Protein AF-A0AAP3F6V0-F1 (afdb_monomer_lite)

Sequence (245 aa):
MNKEHTQHIEWHDDNVIKQLISYAVGCMLGRYRLDKPGLHIAHPNPTDEEIAPYEYNGETWEIDDDGIMPLMPNDCGFSDNASARFADFIRVALGNEEHVENLNYVEKCLGKPLEQYFVKDFWKDHKKMYQNRPIYWLFSSKKGAFQVIAYMHRMNAYTAERVRSKYLLPYIEHLEAEIDKLDARRAELSTKETKQLQALQKQLDECREYHERLQVVAEQAISFDLDDGVVVNYAKFGDILQKIK

Foldseek 3Di:
DDDPPPPDDDDQLLVVLLVVLVVLLCCQLLQDPLVDDDGQQDAEDDDPVSQDWDAAPNDIDGHDPQQKEWLDAPLLPDCRHSLNSVLVSCCRNVHDPCSVVVLVSSCVSNVHHPSCCSQPPSVVVQCVVVVLQHQWWWQAFPVRLTIMTGGNNHDFLQSLVCCLPVPLVVSLVVLVVLLVVCVVPVVPDDPVSVVVNVVSVVSNVRSVVLNVLSVVLNVRSDGDDCVVGRVVSVVSSPPSTDDSD

Structure (mmCIF, N/CA/C/O backbone):
data_AF-A0AAP3F6V0-F1
#
_entry.id   AF-A0AAP3F6V0-F1
#
loop_
_atom_site.group_PDB
_atom_site.id
_atom_site.type_symbol
_atom_site.label_atom_id
_atom_site.label_alt_id
_atom_site.label_comp_id
_atom_site.label_asym_id
_atom_site.label_entity_id
_atom_site.label_seq_id
_atom_site.pdbx_PDB_ins_code
_atom_site.Cartn_x
_atom_site.Cartn_y
_atom_site.Cartn_z
_atom_site.occupancy
_atom_site.B_iso_or_equiv
_atom_site.auth_seq_id
_atom_site.auth_comp_id
_atom_site.auth_asym_id
_atom_site.auth_atom_id
_atom_site.pdbx_PDB_model_num
ATOM 1 N N . MET A 1 1 ? 5.528 51.550 -21.575 1.00 40.88 1 MET A N 1
ATOM 2 C CA . MET A 1 1 ? 6.099 50.868 -20.394 1.00 40.88 1 MET A CA 1
ATOM 3 C C . MET A 1 1 ? 5.952 49.373 -20.610 1.00 40.88 1 MET A C 1
ATOM 5 O O . MET A 1 1 ? 4.875 48.839 -20.378 1.00 40.88 1 MET A O 1
ATOM 9 N N . ASN A 1 2 ? 6.995 48.729 -21.137 1.00 41.69 2 ASN A N 1
ATOM 10 C CA . ASN A 1 2 ? 7.063 47.271 -21.211 1.00 41.69 2 ASN A CA 1
ATOM 11 C C . ASN A 1 2 ? 7.232 46.749 -19.785 1.00 41.69 2 ASN A C 1
ATOM 13 O O . ASN A 1 2 ? 8.214 47.083 -19.129 1.00 41.69 2 ASN A O 1
ATOM 17 N N . LYS A 1 3 ? 6.260 45.980 -19.289 1.00 48.34 3 LYS A N 1
ATOM 18 C CA . LYS A 1 3 ? 6.474 45.151 -18.104 1.00 48.34 3 LYS A CA 1
ATOM 19 C C . LYS A 1 3 ? 7.313 43.966 -18.564 1.00 48.34 3 LYS A C 1
ATOM 21 O O . LYS A 1 3 ? 6.806 43.104 -19.275 1.00 48.34 3 LYS A O 1
ATOM 26 N N . GLU A 1 4 ? 8.589 43.959 -18.207 1.00 52.22 4 GLU A N 1
ATOM 27 C CA . GLU A 1 4 ? 9.392 42.742 -18.243 1.00 52.22 4 GLU A CA 1
ATOM 28 C C . GLU A 1 4 ? 8.695 41.707 -17.350 1.00 52.22 4 GLU A C 1
ATOM 30 O O . GLU 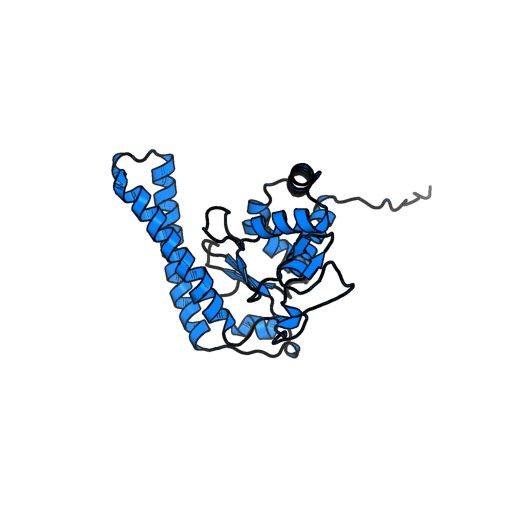A 1 4 ? 8.563 41.886 -16.140 1.00 52.22 4 GLU A O 1
ATOM 35 N N . HIS A 1 5 ? 8.151 40.657 -17.962 1.00 56.03 5 HIS A N 1
ATOM 36 C CA . HIS A 1 5 ? 7.712 39.471 -17.242 1.00 56.03 5 HIS A CA 1
ATOM 37 C C . HIS A 1 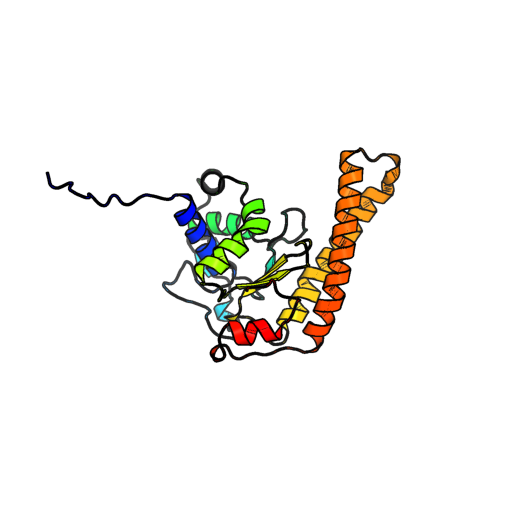5 ? 8.938 38.606 -16.987 1.00 56.03 5 HIS A C 1
ATOM 39 O O . HIS A 1 5 ? 9.247 37.695 -17.751 1.00 56.03 5 HIS A O 1
ATOM 45 N N . THR A 1 6 ? 9.653 38.913 -15.911 1.00 55.31 6 THR A N 1
ATOM 46 C CA . THR A 1 6 ? 10.652 38.013 -15.347 1.00 55.31 6 THR A CA 1
ATOM 47 C C . THR A 1 6 ? 9.910 36.761 -14.875 1.00 55.31 6 THR A C 1
ATOM 49 O O . THR A 1 6 ? 9.201 36.792 -13.869 1.00 55.31 6 THR A O 1
ATOM 52 N N . GLN A 1 7 ? 9.987 35.670 -15.642 1.00 61.38 7 GLN A N 1
ATOM 53 C CA . GLN A 1 7 ? 9.521 34.360 -15.189 1.00 61.38 7 GLN A CA 1
ATOM 54 C C . GLN A 1 7 ? 10.415 33.925 -14.026 1.00 61.38 7 GLN A C 1
ATOM 56 O O . GLN A 1 7 ? 11.528 33.446 -14.230 1.00 61.38 7 GLN A O 1
ATOM 61 N N . HIS A 1 8 ? 9.949 34.132 -12.799 1.00 68.25 8 HIS A N 1
ATOM 62 C CA . HIS A 1 8 ? 10.549 33.509 -11.629 1.00 68.25 8 HIS A CA 1
ATOM 63 C C . HIS A 1 8 ? 10.039 32.069 -11.539 1.00 68.25 8 HIS A C 1
ATOM 65 O O . HIS A 1 8 ? 8.838 31.828 -11.652 1.00 68.25 8 HIS A O 1
ATOM 71 N N . ILE A 1 9 ? 10.952 31.112 -11.358 1.00 78.25 9 ILE A N 1
ATOM 72 C CA . ILE A 1 9 ? 10.584 29.740 -11.002 1.00 78.25 9 ILE A CA 1
ATOM 73 C C . ILE A 1 9 ? 9.998 29.800 -9.591 1.00 78.25 9 ILE A C 1
ATOM 75 O O . ILE A 1 9 ? 10.707 30.136 -8.642 1.00 78.25 9 ILE A O 1
ATOM 79 N N . GLU A 1 10 ? 8.704 29.519 -9.463 1.00 80.62 10 GLU A N 1
ATOM 80 C CA . GLU A 1 10 ? 8.057 29.376 -8.163 1.00 80.62 10 GLU A CA 1
ATOM 81 C C . GLU A 1 10 ? 8.400 27.994 -7.602 1.00 80.62 10 GLU A C 1
ATOM 83 O O . GLU A 1 10 ? 8.090 26.957 -8.196 1.00 80.62 10 GLU A O 1
ATOM 88 N N . TRP A 1 11 ? 9.125 27.985 -6.486 1.00 82.31 11 TRP A N 1
ATOM 89 C CA . TRP A 1 11 ? 9.521 26.760 -5.812 1.00 82.31 11 TRP A CA 1
ATOM 90 C C . TRP A 1 11 ? 8.368 26.250 -4.948 1.00 82.31 11 TRP A C 1
ATOM 92 O O . TRP A 1 11 ? 7.892 26.950 -4.056 1.00 82.31 11 TRP A O 1
ATOM 102 N N . HIS A 1 12 ? 7.936 25.019 -5.209 1.00 89.75 12 HIS A N 1
ATOM 103 C CA . HIS A 1 12 ? 6.865 24.363 -4.468 1.00 89.75 12 HIS A CA 1
ATOM 104 C C . HIS A 1 12 ? 7.429 23.146 -3.736 1.00 89.75 12 HIS A C 1
ATOM 106 O O . HIS A 1 12 ? 7.527 22.061 -4.315 1.00 89.75 12 HIS A O 1
ATOM 112 N N . ASP A 1 13 ? 7.797 23.339 -2.467 1.00 90.81 13 ASP A N 1
ATOM 113 C CA . ASP A 1 13 ? 8.353 22.292 -1.598 1.00 90.81 13 ASP A CA 1
ATOM 114 C C . ASP A 1 13 ? 7.494 21.016 -1.605 1.00 90.81 13 ASP A C 1
ATOM 116 O O . ASP A 1 13 ? 8.003 19.900 -1.705 1.00 90.81 13 ASP A O 1
ATOM 120 N N . ASP A 1 14 ? 6.169 21.175 -1.554 1.00 92.25 14 ASP A N 1
ATOM 121 C CA . ASP A 1 14 ? 5.228 20.059 -1.515 1.00 92.25 14 ASP A CA 1
ATOM 122 C C . ASP A 1 14 ? 5.260 19.229 -2.806 1.00 92.25 14 ASP A C 1
ATOM 124 O O . ASP A 1 14 ? 5.218 18.001 -2.750 1.00 92.25 14 ASP A O 1
ATOM 128 N N . ASN A 1 15 ? 5.381 19.869 -3.972 1.00 93.19 15 ASN A N 1
ATOM 129 C CA . ASN A 1 15 ? 5.477 19.172 -5.253 1.00 93.19 15 ASN A CA 1
ATOM 130 C C . ASN A 1 15 ? 6.761 18.342 -5.343 1.00 93.19 15 ASN A C 1
ATOM 132 O O . ASN A 1 15 ? 6.713 17.204 -5.813 1.00 93.19 15 ASN A O 1
ATOM 136 N N . VAL A 1 16 ? 7.888 18.881 -4.870 1.00 94.56 16 VAL A N 1
ATOM 137 C CA . VAL A 1 16 ? 9.175 18.168 -4.859 1.00 94.56 16 VAL A CA 1
ATOM 138 C C . VAL A 1 16 ? 9.107 16.959 -3.926 1.00 94.56 16 VAL A C 1
ATOM 140 O O . VAL A 1 16 ? 9.466 15.852 -4.328 1.00 94.56 16 VAL A O 1
ATOM 143 N N . ILE A 1 17 ? 8.561 17.122 -2.717 1.00 96.94 17 ILE A N 1
ATOM 144 C CA . ILE A 1 17 ? 8.412 16.014 -1.764 1.00 96.94 17 ILE A CA 1
ATOM 145 C C . ILE A 1 17 ? 7.429 14.948 -2.263 1.00 96.94 17 ILE A C 1
ATOM 147 O O . ILE A 1 17 ? 7.703 13.756 -2.137 1.00 96.94 17 ILE A O 1
ATOM 151 N N . LYS A 1 18 ? 6.325 15.326 -2.915 1.00 97.50 18 LYS A N 1
ATOM 152 C CA . LYS A 1 18 ? 5.404 14.357 -3.539 1.00 97.50 18 LYS A CA 1
ATOM 153 C C . LYS A 1 18 ? 6.067 13.571 -4.672 1.00 97.50 18 LYS A C 1
ATOM 155 O O . LYS A 1 18 ? 5.801 12.378 -4.821 1.00 97.50 18 LYS A O 1
ATOM 160 N N . GLN A 1 19 ? 6.939 14.208 -5.456 1.00 96.88 19 GLN A N 1
ATOM 161 C CA . GLN A 1 19 ? 7.734 13.525 -6.481 1.00 96.88 19 GLN A CA 1
ATOM 162 C C . GLN A 1 19 ? 8.755 12.567 -5.858 1.00 96.88 19 GLN A C 1
ATOM 164 O O . GLN A 1 19 ? 8.850 11.428 -6.316 1.00 96.88 19 GLN A O 1
ATOM 169 N N . LEU A 1 20 ? 9.442 12.976 -4.784 1.00 98.06 20 LEU A N 1
ATOM 170 C CA . LEU A 1 20 ? 10.330 12.101 -4.012 1.00 98.06 20 LEU A CA 1
ATOM 171 C C . LEU A 1 20 ? 9.575 10.879 -3.478 1.00 98.06 20 LEU A C 1
ATOM 173 O O . LEU A 1 20 ? 10.035 9.759 -3.664 1.00 98.06 20 LEU A O 1
ATOM 177 N N . ILE A 1 21 ? 8.393 11.069 -2.884 1.00 98.56 21 ILE A N 1
ATOM 178 C CA . ILE A 1 21 ? 7.561 9.959 -2.399 1.00 98.56 21 ILE A CA 1
ATOM 179 C C . ILE A 1 21 ? 7.132 9.052 -3.554 1.00 98.56 21 ILE A C 1
ATOM 181 O O . ILE A 1 21 ? 7.220 7.833 -3.439 1.00 98.56 21 ILE A O 1
ATOM 185 N N . SER A 1 22 ? 6.718 9.608 -4.695 1.00 98.31 22 SER A N 1
ATOM 186 C CA . SER A 1 22 ? 6.372 8.795 -5.867 1.00 98.31 22 SER A CA 1
ATOM 187 C C . SER A 1 22 ? 7.561 7.988 -6.398 1.00 98.31 22 SER A C 1
ATOM 189 O O . SER A 1 22 ? 7.359 6.869 -6.875 1.00 98.31 22 SER A O 1
ATOM 191 N N . TYR A 1 23 ? 8.772 8.548 -6.356 1.00 98.38 23 TYR A N 1
ATOM 192 C CA . TYR A 1 23 ? 10.000 7.846 -6.722 1.00 98.38 23 TYR A CA 1
ATOM 193 C C . TYR A 1 23 ? 10.322 6.740 -5.714 1.00 98.38 23 TYR A C 1
ATOM 195 O O . TYR A 1 23 ? 10.525 5.599 -6.120 1.00 98.38 23 TYR A O 1
ATOM 203 N N . ALA A 1 24 ? 10.253 7.048 -4.418 1.00 98.56 24 ALA A N 1
ATOM 204 C CA . ALA A 1 24 ? 10.470 6.105 -3.328 1.00 98.56 24 ALA A CA 1
ATOM 205 C C . ALA A 1 24 ? 9.523 4.901 -3.426 1.00 98.56 24 ALA A C 1
ATOM 207 O O . ALA A 1 24 ? 9.982 3.765 -3.402 1.00 98.56 24 ALA A O 1
ATOM 208 N N . VAL A 1 25 ? 8.222 5.125 -3.652 1.00 98.75 25 VAL A N 1
ATOM 209 C CA . VAL A 1 25 ? 7.250 4.041 -3.894 1.00 98.75 25 VAL A CA 1
ATOM 210 C C . VAL A 1 25 ? 7.605 3.231 -5.145 1.00 98.75 25 VAL A C 1
ATOM 212 O O . VAL A 1 25 ? 7.411 2.019 -5.180 1.00 98.75 25 VAL A O 1
ATOM 215 N N . GLY A 1 26 ? 8.171 3.872 -6.170 1.00 98.50 26 GLY A N 1
ATOM 216 C CA . GLY A 1 26 ? 8.722 3.166 -7.325 1.00 98.50 26 GLY A CA 1
ATOM 217 C C . GLY A 1 26 ? 9.910 2.268 -6.978 1.00 98.50 26 GLY A C 1
ATOM 218 O O . GLY A 1 26 ? 9.966 1.156 -7.491 1.00 98.50 26 GLY A O 1
ATOM 219 N N . CYS A 1 27 ? 10.810 2.690 -6.089 1.00 98.56 27 CYS A N 1
ATOM 220 C CA . CYS A 1 27 ? 11.887 1.833 -5.582 1.00 98.56 27 CYS A CA 1
ATOM 221 C C . CYS A 1 27 ? 11.358 0.698 -4.692 1.00 98.56 27 CYS A C 1
ATOM 223 O O . CYS A 1 27 ? 11.827 -0.430 -4.807 1.00 98.56 27 CYS A O 1
ATOM 225 N N . MET A 1 28 ? 10.355 0.970 -3.848 1.00 98.19 28 MET A N 1
ATOM 226 C CA . MET A 1 28 ? 9.710 -0.038 -2.994 1.00 98.19 28 MET A CA 1
ATOM 227 C C . MET A 1 28 ? 9.093 -1.153 -3.836 1.00 98.19 28 MET A C 1
ATOM 229 O O . MET A 1 28 ? 9.344 -2.324 -3.587 1.00 98.19 28 MET A O 1
ATOM 233 N N . LEU A 1 29 ? 8.344 -0.796 -4.882 1.00 98.38 29 LEU A N 1
ATOM 234 C CA . LEU A 1 29 ? 7.643 -1.753 -5.745 1.00 98.38 29 LEU A CA 1
ATOM 235 C C . LEU A 1 29 ? 8.515 -2.307 -6.892 1.00 98.38 29 LEU A C 1
ATOM 237 O O . LEU A 1 29 ? 8.026 -3.099 -7.704 1.00 98.38 29 LEU A O 1
ATOM 241 N N . GLY A 1 30 ? 9.793 -1.911 -6.966 1.00 97.94 30 GLY A N 1
ATOM 242 C CA . GLY A 1 30 ? 10.786 -2.423 -7.922 1.00 97.94 30 GLY A CA 1
ATOM 243 C C . GLY A 1 30 ? 10.766 -1.774 -9.309 1.00 97.94 30 GLY A C 1
ATOM 244 O O . GLY A 1 30 ? 11.496 -2.188 -10.208 1.00 97.94 30 GLY A O 1
ATOM 245 N N . ARG A 1 31 ? 9.957 -0.732 -9.510 1.00 98.06 31 ARG A N 1
ATOM 246 C CA . ARG A 1 31 ? 9.928 0.041 -10.758 1.00 98.06 31 ARG A CA 1
ATOM 247 C C . ARG A 1 31 ? 11.242 0.771 -11.032 1.00 98.06 31 ARG A C 1
ATOM 249 O O . ARG A 1 31 ? 11.619 0.941 -12.190 1.00 98.06 31 ARG A O 1
ATOM 256 N N . TYR A 1 32 ? 11.900 1.228 -9.978 1.00 98.38 32 TYR A N 1
ATOM 257 C CA . TYR A 1 32 ? 13.211 1.866 -10.023 1.00 98.38 32 TYR A CA 1
ATOM 258 C C . TYR A 1 32 ? 14.163 1.127 -9.091 1.00 98.38 32 TYR A C 1
ATOM 260 O O . TYR A 1 32 ? 13.725 0.394 -8.204 1.00 98.38 32 TYR A O 1
ATOM 268 N N . ARG A 1 33 ? 15.462 1.355 -9.273 1.00 97.94 33 ARG A N 1
ATOM 269 C CA . ARG A 1 33 ? 16.482 0.972 -8.302 1.00 97.94 33 ARG A CA 1
ATOM 270 C C . ARG A 1 33 ? 17.339 2.178 -7.962 1.00 97.94 33 ARG A C 1
ATOM 272 O O . ARG A 1 33 ? 17.543 3.052 -8.796 1.00 97.94 33 ARG A O 1
ATOM 279 N N . LEU A 1 34 ? 17.855 2.205 -6.739 1.00 97.62 34 LEU A N 1
ATOM 280 C CA . LEU A 1 34 ? 18.760 3.262 -6.284 1.00 97.62 34 LEU A CA 1
ATOM 281 C C . LEU A 1 34 ? 20.142 3.168 -6.957 1.00 97.62 34 LEU A C 1
ATOM 283 O O . LEU A 1 34 ? 20.783 4.188 -7.182 1.00 97.62 34 LEU A O 1
ATOM 287 N N . ASP A 1 35 ? 20.581 1.958 -7.316 1.00 97.25 35 ASP A N 1
ATOM 288 C CA . ASP A 1 35 ? 21.909 1.668 -7.875 1.00 97.25 35 ASP A CA 1
ATOM 289 C C . ASP A 1 35 ? 21.976 1.722 -9.415 1.00 97.25 35 ASP A C 1
ATOM 291 O O . ASP A 1 35 ? 23.047 1.519 -9.991 1.00 97.25 35 ASP A O 1
ATOM 295 N N . LYS A 1 36 ? 20.854 1.977 -10.107 1.00 95.62 36 LYS A N 1
ATOM 296 C CA . LYS A 1 36 ? 20.780 1.971 -11.578 1.00 95.62 36 LYS A CA 1
ATOM 297 C C . LYS A 1 36 ? 19.891 3.102 -12.110 1.00 95.62 36 LYS A C 1
ATOM 299 O O . LYS A 1 36 ? 18.827 3.355 -11.553 1.00 95.62 36 LYS A O 1
ATOM 304 N N . PRO A 1 37 ? 20.273 3.768 -13.215 1.00 95.81 37 PRO A N 1
ATOM 305 C CA . PRO A 1 37 ? 19.423 4.774 -13.840 1.00 95.81 37 PRO A CA 1
ATOM 306 C C . PRO A 1 37 ? 18.256 4.133 -14.608 1.00 95.81 37 PRO A C 1
ATOM 308 O O . PRO A 1 37 ? 18.401 3.073 -15.211 1.00 95.81 37 PRO A O 1
ATOM 311 N N . GLY A 1 38 ? 17.132 4.848 -14.688 1.00 95.88 38 GLY A N 1
ATOM 312 C CA . GLY A 1 38 ? 15.992 4.465 -15.528 1.00 95.88 38 GLY A CA 1
ATOM 313 C C . GLY A 1 38 ? 15.042 3.455 -14.882 1.00 95.88 38 GLY A C 1
ATOM 314 O O . GLY A 1 38 ? 15.053 3.253 -13.671 1.00 95.88 38 GLY A O 1
ATOM 315 N N . LEU A 1 39 ? 14.153 2.880 -15.699 1.00 97.06 39 LEU A N 1
ATOM 316 C CA . LEU A 1 39 ? 13.199 1.860 -15.257 1.00 97.06 39 LEU A CA 1
ATOM 317 C C . LEU A 1 39 ? 13.917 0.527 -15.027 1.00 97.06 39 LEU A C 1
ATOM 319 O O . LEU A 1 39 ? 14.747 0.130 -15.841 1.00 97.06 39 LEU A O 1
ATOM 323 N N . HIS A 1 40 ? 13.544 -0.152 -13.946 1.00 97.75 40 HIS A N 1
ATOM 324 C CA . HIS A 1 40 ? 13.969 -1.510 -13.627 1.00 97.75 40 HIS A CA 1
ATOM 325 C C . HIS A 1 40 ? 12.863 -2.500 -14.009 1.00 97.75 40 HIS A C 1
ATOM 327 O O . HIS A 1 40 ? 12.837 -2.953 -15.149 1.00 97.75 40 HIS A O 1
ATOM 333 N N . ILE A 1 41 ? 11.873 -2.746 -13.143 1.00 97.69 41 ILE A N 1
ATOM 334 C CA . ILE A 1 41 ? 10.723 -3.591 -13.496 1.00 97.69 41 ILE A CA 1
ATOM 335 C C . ILE A 1 41 ? 9.640 -2.734 -14.151 1.00 97.69 41 ILE A C 1
ATOM 337 O O . ILE A 1 41 ? 9.032 -1.881 -13.510 1.00 97.69 41 ILE A O 1
ATOM 341 N N . ALA A 1 42 ? 9.372 -2.985 -15.431 1.00 96.06 42 ALA A N 1
ATOM 342 C CA . ALA A 1 42 ? 8.280 -2.364 -16.187 1.00 96.06 42 ALA A CA 1
ATOM 343 C C . ALA A 1 42 ? 7.624 -3.353 -17.171 1.00 96.06 42 ALA A C 1
ATOM 345 O O . ALA A 1 42 ? 7.155 -2.964 -18.237 1.00 96.06 42 ALA A O 1
ATOM 346 N N . HIS A 1 43 ? 7.601 -4.637 -16.816 1.00 94.88 43 HIS A N 1
ATOM 347 C CA . HIS A 1 43 ? 7.041 -5.732 -17.609 1.00 94.88 43 HIS A CA 1
ATOM 348 C C . HIS A 1 43 ? 6.447 -6.802 -16.675 1.00 94.88 43 HIS A C 1
ATOM 350 O O . HIS A 1 43 ? 6.826 -6.841 -15.500 1.00 94.88 43 HIS A O 1
ATOM 356 N N . PRO A 1 44 ? 5.536 -7.665 -17.171 1.00 93.31 44 PRO A N 1
ATOM 357 C CA . PRO A 1 44 ? 4.940 -8.722 -16.366 1.00 93.31 44 PRO A CA 1
ATOM 358 C C . PRO A 1 44 ? 5.967 -9.793 -16.016 1.00 93.31 44 PRO A C 1
ATOM 360 O O . PRO A 1 44 ? 6.946 -9.988 -16.737 1.00 93.31 44 PRO A O 1
ATOM 363 N N . ASN A 1 45 ? 5.685 -10.515 -14.930 1.00 92.25 45 ASN A N 1
ATOM 364 C CA . ASN A 1 45 ? 6.465 -11.661 -14.457 1.00 92.25 45 ASN A CA 1
ATOM 365 C C . ASN A 1 45 ? 7.970 -11.345 -14.317 1.00 92.25 45 ASN A C 1
ATOM 367 O O . ASN A 1 45 ? 8.776 -11.967 -15.014 1.00 92.25 45 ASN A O 1
ATOM 371 N N . PRO A 1 46 ? 8.353 -10.375 -13.459 1.00 95.50 46 PRO A N 1
ATOM 372 C CA . PRO A 1 46 ? 9.764 -10.142 -13.169 1.00 95.50 46 PRO A CA 1
ATOM 373 C C . PRO A 1 46 ? 10.415 -11.419 -12.634 1.00 95.50 46 PRO A C 1
ATOM 375 O O . PRO A 1 46 ? 9.768 -12.230 -11.968 1.00 95.50 46 PRO A O 1
ATOM 378 N N . THR A 1 47 ? 11.692 -11.589 -12.942 1.00 95.88 47 THR A N 1
ATOM 379 C CA . THR A 1 47 ? 12.498 -12.711 -12.457 1.00 95.88 47 THR A CA 1
ATOM 380 C C . THR A 1 47 ? 12.849 -12.546 -10.978 1.00 95.88 47 THR A C 1
ATOM 382 O O . THR A 1 47 ? 12.873 -11.429 -10.459 1.00 95.88 47 THR A O 1
ATOM 385 N N . ASP A 1 48 ? 13.188 -13.651 -10.306 1.00 94.94 48 ASP A N 1
ATOM 386 C CA . ASP A 1 48 ? 13.643 -13.629 -8.907 1.00 94.94 48 ASP A CA 1
ATOM 387 C C . ASP A 1 48 ? 14.876 -12.725 -8.716 1.00 94.94 48 ASP A C 1
ATOM 389 O O . ASP A 1 48 ? 15.022 -12.072 -7.688 1.00 94.94 48 ASP A O 1
ATOM 393 N N . GLU A 1 49 ? 15.744 -12.631 -9.729 1.00 95.75 49 GLU A N 1
ATOM 394 C CA . GLU A 1 49 ? 16.910 -11.740 -9.723 1.00 95.75 49 GLU A CA 1
ATOM 395 C C . GLU A 1 49 ? 16.510 -10.257 -9.794 1.00 95.75 49 GLU A C 1
ATOM 397 O O . GLU A 1 49 ? 17.131 -9.406 -9.156 1.00 95.75 49 GLU A O 1
ATOM 402 N N . GLU A 1 50 ? 15.453 -9.922 -10.536 1.00 96.44 50 GLU A N 1
ATOM 403 C CA . GLU A 1 50 ? 14.979 -8.541 -10.645 1.00 96.44 50 GLU A CA 1
ATOM 404 C C . GLU A 1 50 ? 14.322 -8.041 -9.358 1.00 96.44 50 GLU A C 1
ATOM 406 O O . GLU A 1 50 ? 14.399 -6.845 -9.075 1.00 96.44 50 GLU A O 1
ATOM 411 N N . ILE A 1 51 ? 13.710 -8.930 -8.576 1.00 96.25 51 ILE A N 1
ATOM 412 C CA . ILE A 1 51 ? 13.119 -8.599 -7.270 1.00 96.25 51 ILE A CA 1
ATOM 413 C C . ILE A 1 51 ? 14.088 -8.824 -6.103 1.00 96.25 51 ILE A C 1
ATOM 415 O O . ILE A 1 51 ? 13.742 -8.523 -4.963 1.00 96.25 51 ILE A O 1
ATOM 419 N N . ALA A 1 52 ? 15.293 -9.337 -6.367 1.00 96.69 52 ALA A N 1
ATOM 420 C CA . ALA A 1 52 ? 16.267 -9.621 -5.326 1.00 96.69 52 ALA A CA 1
ATOM 421 C C . ALA A 1 52 ? 16.715 -8.337 -4.599 1.00 96.69 52 ALA A C 1
ATOM 423 O O . ALA A 1 52 ? 16.897 -7.289 -5.242 1.00 96.69 52 ALA A O 1
ATOM 424 N N . PRO A 1 53 ? 16.963 -8.421 -3.277 1.00 97.38 53 PRO A N 1
ATOM 425 C CA . PRO A 1 53 ? 17.596 -7.344 -2.532 1.00 97.38 53 PRO A CA 1
ATOM 426 C C . PRO A 1 53 ? 18.939 -6.938 -3.142 1.00 97.38 53 PRO A C 1
ATOM 428 O O . PRO A 1 53 ? 19.639 -7.748 -3.757 1.00 97.38 53 PRO A O 1
ATOM 431 N N . TYR A 1 54 ? 19.314 -5.675 -2.965 1.00 97.50 54 TYR A N 1
ATOM 432 C CA . TYR A 1 54 ? 20.581 -5.152 -3.466 1.00 97.50 54 TYR A CA 1
ATOM 433 C C . TYR A 1 54 ? 21.199 -4.136 -2.512 1.00 97.50 54 TYR A C 1
ATOM 435 O O . TYR A 1 54 ? 20.505 -3.506 -1.722 1.00 97.50 54 TYR A O 1
ATOM 443 N N . GLU A 1 55 ? 22.511 -3.954 -2.612 1.00 97.00 55 GLU A N 1
ATOM 444 C CA . GLU A 1 55 ? 23.254 -3.009 -1.779 1.00 97.00 55 GLU A CA 1
ATOM 445 C C . GLU A 1 55 ? 23.213 -1.593 -2.359 1.00 97.00 55 GLU A C 1
ATOM 447 O O . GLU A 1 55 ? 23.439 -1.384 -3.555 1.00 97.00 55 GLU A O 1
ATOM 452 N N . TYR A 1 56 ? 22.989 -0.603 -1.500 1.00 96.56 56 TYR A N 1
ATOM 453 C CA . TYR A 1 56 ? 23.117 0.813 -1.821 1.00 96.56 56 TYR A CA 1
ATOM 454 C C . TYR A 1 56 ? 23.625 1.574 -0.595 1.00 96.56 56 TYR A C 1
ATOM 456 O O . TYR A 1 56 ? 23.102 1.412 0.499 1.00 96.56 56 TYR A O 1
ATOM 464 N N . ASN A 1 57 ? 24.666 2.397 -0.760 1.00 93.00 57 ASN A N 1
ATOM 465 C CA . ASN A 1 57 ? 25.306 3.127 0.345 1.00 93.00 57 ASN A CA 1
ATOM 466 C C . ASN A 1 57 ? 25.735 2.251 1.547 1.00 93.00 57 ASN A C 1
ATOM 468 O O . ASN A 1 57 ? 25.813 2.737 2.671 1.00 93.00 57 ASN A O 1
ATOM 472 N N . GLY A 1 58 ? 26.060 0.973 1.310 1.00 92.06 58 GLY A N 1
ATOM 473 C CA . GLY A 1 58 ? 26.448 0.027 2.366 1.00 92.06 58 GLY A CA 1
ATOM 474 C C . GLY A 1 58 ? 25.276 -0.517 3.190 1.00 92.06 58 GLY A C 1
ATOM 475 O O . GLY A 1 58 ? 25.507 -1.089 4.251 1.00 92.06 58 GLY A O 1
ATOM 476 N N . GLU A 1 59 ? 24.049 -0.314 2.715 1.00 93.75 59 GLU A N 1
ATOM 477 C CA . GLU A 1 59 ? 22.811 -0.821 3.293 1.00 93.75 59 GLU A CA 1
ATOM 478 C C . GLU A 1 59 ? 22.090 -1.705 2.264 1.00 93.75 59 GLU A C 1
ATOM 480 O O . GLU A 1 59 ? 22.033 -1.382 1.072 1.00 93.75 59 GLU A O 1
ATOM 485 N N . THR A 1 60 ? 21.475 -2.793 2.724 1.00 95.69 60 THR A N 1
ATOM 486 C CA . THR A 1 60 ? 20.632 -3.640 1.875 1.00 95.69 60 THR A CA 1
ATOM 487 C C . THR A 1 60 ? 19.262 -2.983 1.671 1.00 95.69 60 THR A C 1
ATOM 489 O O . THR A 1 60 ? 18.576 -2.644 2.634 1.00 95.69 60 THR A O 1
ATOM 492 N N . TRP A 1 61 ? 18.839 -2.826 0.415 1.00 97.06 61 TRP A N 1
ATOM 493 C CA . TRP A 1 61 ? 17.487 -2.415 0.032 1.00 97.06 61 TRP A CA 1
ATOM 494 C C . TRP A 1 61 ? 16.669 -3.615 -0.442 1.00 97.06 61 TRP A C 1
ATOM 496 O O . TRP A 1 61 ? 17.066 -4.316 -1.377 1.00 97.06 61 TRP A O 1
ATOM 506 N N . GLU A 1 62 ? 15.496 -3.806 0.158 1.00 96.38 62 GLU A N 1
ATOM 507 C CA . GLU A 1 62 ? 14.560 -4.871 -0.199 1.00 96.38 62 GLU A CA 1
ATOM 508 C C . GLU A 1 62 ? 13.423 -4.333 -1.082 1.00 96.38 62 GLU A C 1
ATOM 510 O O . GLU A 1 62 ? 12.635 -3.460 -0.691 1.00 96.38 62 GLU A O 1
ATOM 515 N N . ILE A 1 63 ? 13.331 -4.872 -2.302 1.00 97.31 63 ILE A N 1
ATOM 516 C CA . ILE A 1 63 ? 12.179 -4.669 -3.183 1.00 97.31 63 ILE A CA 1
ATOM 517 C C . ILE A 1 63 ? 11.016 -5.505 -2.644 1.00 97.31 63 ILE A C 1
ATOM 519 O O . ILE A 1 63 ? 11.207 -6.604 -2.137 1.00 97.31 63 ILE A O 1
ATOM 523 N N . ASP A 1 64 ? 9.802 -4.976 -2.776 1.00 96.88 64 ASP A N 1
ATOM 524 C CA . ASP A 1 64 ? 8.578 -5.700 -2.449 1.00 96.88 64 ASP A CA 1
ATOM 525 C C . ASP A 1 64 ? 8.512 -7.041 -3.181 1.00 96.88 64 ASP A C 1
ATOM 527 O O . ASP A 1 64 ? 8.725 -7.078 -4.396 1.00 96.88 64 ASP A O 1
ATOM 531 N N . ASP A 1 65 ? 8.195 -8.133 -2.501 1.00 93.25 65 ASP A N 1
ATOM 532 C CA . ASP A 1 65 ? 8.243 -9.466 -3.101 1.00 93.25 65 ASP A CA 1
ATOM 533 C C . ASP A 1 65 ? 7.060 -9.729 -4.046 1.00 93.25 65 ASP A C 1
ATOM 535 O O . ASP A 1 65 ? 7.224 -10.376 -5.086 1.00 93.25 65 ASP A O 1
ATOM 539 N N . ASP A 1 66 ? 5.891 -9.148 -3.775 1.00 95.38 66 ASP A N 1
ATOM 540 C CA . ASP A 1 66 ? 4.663 -9.443 -4.509 1.00 95.38 66 ASP A CA 1
ATOM 541 C C . ASP A 1 66 ? 4.077 -8.277 -5.329 1.00 95.38 66 ASP A C 1
ATOM 543 O O . ASP A 1 66 ? 3.176 -8.485 -6.155 1.00 95.38 66 ASP A O 1
ATOM 547 N N . GLY A 1 67 ? 4.660 -7.088 -5.185 1.00 97.31 67 GLY A N 1
ATOM 548 C CA . GLY A 1 67 ? 4.272 -5.856 -5.854 1.00 97.31 67 GLY A CA 1
ATOM 549 C C . GLY A 1 67 ? 3.045 -5.178 -5.241 1.00 97.31 67 GLY A C 1
ATOM 550 O O . GLY A 1 67 ? 2.410 -4.388 -5.952 1.00 97.31 67 GLY A O 1
ATOM 551 N N . ILE A 1 68 ? 2.689 -5.480 -3.991 1.00 98.50 68 ILE A N 1
ATOM 552 C CA . ILE A 1 68 ? 1.529 -4.966 -3.264 1.00 98.50 68 ILE A CA 1
ATOM 553 C C . ILE A 1 68 ? 2.002 -4.266 -1.987 1.00 98.50 68 ILE A C 1
ATOM 555 O O . ILE A 1 68 ? 2.759 -4.800 -1.199 1.00 98.50 68 ILE A O 1
ATOM 559 N N . MET A 1 69 ? 1.516 -3.048 -1.749 1.00 98.38 69 MET A N 1
ATOM 560 C CA . MET A 1 69 ? 1.888 -2.277 -0.562 1.00 98.38 69 MET A CA 1
ATOM 561 C C . MET A 1 69 ? 0.651 -1.698 0.135 1.00 98.38 69 MET A C 1
ATOM 563 O O . MET A 1 69 ? -0.155 -1.020 -0.521 1.00 98.38 69 MET A O 1
ATOM 567 N N . PRO A 1 70 ? 0.487 -1.901 1.455 1.00 98.56 70 PRO A N 1
ATOM 568 C CA . PRO A 1 70 ? -0.584 -1.277 2.222 1.00 98.56 70 PRO A CA 1
ATOM 569 C C . PRO A 1 70 ? -0.471 0.249 2.285 1.00 98.56 70 PRO A C 1
ATOM 571 O O . PRO A 1 70 ? 0.618 0.810 2.401 1.00 98.56 70 PRO A O 1
ATOM 574 N N . LEU A 1 71 ? -1.625 0.920 2.214 1.00 98.38 71 LEU A N 1
ATOM 575 C CA . LEU A 1 71 ? -1.792 2.357 2.459 1.00 98.38 71 LEU A CA 1
ATOM 576 C C . LEU A 1 71 ? -2.694 2.559 3.681 1.00 98.38 71 LEU A C 1
ATOM 578 O O . LEU A 1 71 ? -3.756 3.179 3.598 1.00 98.38 71 LEU A O 1
ATOM 582 N N . MET A 1 72 ? -2.287 1.970 4.799 1.00 97.44 72 MET A N 1
ATOM 583 C CA . MET A 1 72 ? -3.099 1.8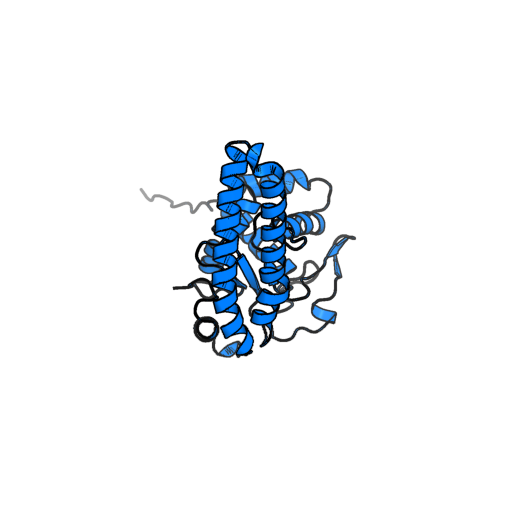24 6.003 1.00 97.44 72 MET A CA 1
ATOM 584 C C . MET A 1 72 ? -2.543 2.678 7.150 1.00 97.44 72 MET A C 1
ATOM 586 O O . MET A 1 72 ? -1.386 3.103 7.091 1.00 97.44 72 MET A O 1
ATOM 590 N N . PRO A 1 73 ? -3.331 2.947 8.204 1.00 96.12 73 PRO A N 1
ATOM 591 C CA . PRO A 1 73 ? -2.794 3.496 9.445 1.00 96.12 73 PRO A CA 1
ATOM 592 C C . PRO A 1 73 ? -1.658 2.634 10.018 1.00 96.12 73 PRO A C 1
ATOM 594 O O . PRO A 1 73 ? -1.629 1.424 9.808 1.00 96.12 73 PRO A O 1
ATOM 597 N N . ASN A 1 74 ? -0.718 3.232 10.745 1.00 95.00 74 ASN A N 1
ATOM 598 C CA . ASN A 1 74 ? 0.493 2.551 11.224 1.00 95.00 74 ASN A CA 1
ATOM 599 C C . ASN A 1 74 ? 0.206 1.402 12.201 1.00 95.00 74 ASN A C 1
ATOM 601 O O . ASN A 1 74 ? 1.019 0.492 12.333 1.00 95.00 74 ASN A O 1
ATOM 605 N N . ASP A 1 75 ? -0.938 1.433 12.881 1.00 91.69 75 ASP A N 1
ATOM 606 C CA . ASP A 1 75 ? -1.371 0.400 13.820 1.00 91.69 75 ASP A CA 1
ATOM 607 C C . ASP A 1 75 ? -2.021 -0.821 13.143 1.00 91.69 75 ASP A C 1
ATOM 609 O O . ASP A 1 75 ? -2.385 -1.761 13.838 1.00 91.69 75 ASP A O 1
ATOM 613 N N . CYS A 1 76 ? -2.096 -0.866 11.806 1.00 91.94 76 CYS A N 1
ATOM 614 C CA . CYS A 1 76 ? -2.733 -1.948 11.043 1.00 91.94 76 CYS A CA 1
ATOM 615 C C . CYS A 1 76 ? -2.058 -3.330 11.127 1.00 91.94 76 CYS A C 1
ATOM 617 O O . CYS A 1 76 ? -2.598 -4.297 10.593 1.00 91.94 76 CYS A O 1
ATOM 619 N N . GLY A 1 77 ? -0.876 -3.426 11.741 1.00 90.94 77 GLY A N 1
ATOM 620 C CA . GLY A 1 77 ? -0.136 -4.680 11.906 1.00 90.94 77 GLY A CA 1
ATOM 621 C C . GLY A 1 77 ? 0.734 -5.104 10.715 1.00 90.94 77 GLY A C 1
ATOM 622 O O . GLY A 1 77 ? 1.431 -6.109 10.824 1.00 90.94 77 GLY A O 1
ATOM 623 N N . PHE A 1 78 ? 0.749 -4.348 9.612 1.00 95.06 78 PHE A N 1
ATOM 624 C CA . PHE A 1 78 ? 1.613 -4.613 8.456 1.00 95.06 78 PHE A CA 1
ATOM 625 C C . PHE A 1 78 ? 2.994 -3.970 8.616 1.00 95.06 78 PHE A C 1
ATOM 627 O O . PHE A 1 78 ? 3.109 -2.748 8.728 1.00 95.06 78 PHE A O 1
ATOM 634 N N . SER A 1 79 ? 4.055 -4.779 8.581 1.00 92.44 79 SER A N 1
ATOM 635 C CA . SER A 1 79 ? 5.442 -4.290 8.613 1.00 92.44 79 SER A CA 1
ATOM 636 C C . SER A 1 79 ? 5.878 -3.629 7.302 1.00 92.44 79 SER A C 1
ATOM 638 O O . SER A 1 79 ? 6.761 -2.778 7.307 1.00 92.44 79 SER A O 1
ATOM 640 N N . ASP A 1 80 ? 5.248 -3.999 6.189 1.00 93.31 80 ASP A N 1
ATOM 641 C CA . ASP A 1 80 ? 5.487 -3.496 4.834 1.00 93.31 80 ASP A CA 1
ATOM 642 C C . ASP A 1 80 ? 4.589 -2.295 4.464 1.00 93.31 80 ASP A C 1
ATOM 644 O O . ASP A 1 80 ? 4.557 -1.866 3.310 1.00 93.31 80 ASP A O 1
ATOM 648 N N . ASN A 1 81 ? 3.879 -1.707 5.435 1.00 97.44 81 ASN A N 1
ATOM 649 C CA . ASN A 1 81 ? 3.042 -0.527 5.215 1.00 97.44 81 ASN A CA 1
ATOM 650 C C . ASN A 1 81 ? 3.859 0.667 4.678 1.00 97.44 81 ASN A C 1
ATOM 652 O O . ASN A 1 81 ? 5.012 0.889 5.061 1.00 97.44 81 ASN A O 1
ATOM 656 N N . ALA A 1 82 ? 3.247 1.484 3.817 1.00 98.12 82 ALA A N 1
ATOM 657 C CA . ALA A 1 82 ? 3.962 2.500 3.038 1.00 98.12 82 ALA A CA 1
ATOM 658 C C . ALA A 1 82 ? 4.755 3.525 3.863 1.00 98.12 82 ALA A C 1
ATOM 660 O O . ALA A 1 82 ? 5.830 3.956 3.448 1.00 98.12 82 ALA A O 1
ATOM 661 N N . SER A 1 83 ? 4.253 3.917 5.034 1.00 97.19 83 SER A N 1
ATOM 662 C CA . SER A 1 83 ? 4.941 4.836 5.949 1.00 97.19 83 SER A CA 1
ATOM 663 C C . SER A 1 83 ? 6.253 4.252 6.484 1.00 97.19 83 SER A C 1
ATOM 665 O O . SER A 1 83 ? 7.274 4.938 6.462 1.00 97.19 83 SER A O 1
ATOM 667 N N . ALA A 1 84 ? 6.239 2.987 6.914 1.00 96.94 84 ALA A N 1
ATOM 668 C CA . ALA A 1 84 ? 7.415 2.278 7.409 1.00 96.94 84 ALA A CA 1
ATOM 669 C C . ALA A 1 84 ? 8.441 2.084 6.288 1.00 96.94 84 ALA A C 1
ATOM 671 O O . ALA A 1 84 ? 9.615 2.412 6.458 1.00 96.94 84 ALA A O 1
ATOM 672 N N . ARG A 1 85 ? 7.985 1.664 5.102 1.00 97.94 85 ARG A N 1
ATOM 673 C CA . ARG A 1 85 ? 8.862 1.513 3.933 1.00 97.94 85 ARG A CA 1
ATOM 674 C C . ARG A 1 85 ? 9.447 2.831 3.451 1.00 97.94 85 ARG A C 1
ATOM 676 O O . ARG A 1 85 ? 10.591 2.861 3.013 1.00 97.94 85 ARG A O 1
ATOM 683 N N . PHE A 1 86 ? 8.705 3.933 3.541 1.00 98.44 86 PHE A N 1
ATOM 684 C CA . PHE A 1 86 ? 9.244 5.254 3.225 1.00 98.44 86 PHE A CA 1
ATOM 685 C C . PHE A 1 86 ? 10.277 5.718 4.248 1.00 98.44 86 PHE A C 1
ATOM 687 O O . PHE A 1 86 ? 11.301 6.276 3.859 1.00 98.44 86 PHE A O 1
ATOM 694 N N . ALA A 1 87 ? 10.048 5.464 5.537 1.00 97.50 87 ALA A N 1
ATOM 695 C CA . ALA A 1 87 ? 11.054 5.737 6.554 1.00 97.50 87 ALA A CA 1
ATOM 696 C C . ALA A 1 87 ? 12.349 4.964 6.270 1.00 97.50 87 ALA A C 1
ATOM 698 O O . ALA A 1 87 ? 13.423 5.564 6.266 1.00 97.50 87 ALA A O 1
ATOM 699 N N . ASP A 1 88 ? 12.253 3.675 5.944 1.00 97.00 88 ASP A N 1
ATOM 700 C CA . ASP A 1 88 ? 13.417 2.868 5.578 1.00 97.00 88 ASP A CA 1
ATOM 701 C C . ASP A 1 88 ? 14.072 3.333 4.264 1.00 97.00 88 ASP A C 1
ATOM 703 O O . ASP A 1 88 ? 15.292 3.430 4.171 1.00 97.00 88 ASP A O 1
ATOM 707 N N . PHE A 1 89 ? 13.279 3.753 3.274 1.00 98.19 89 PHE A N 1
ATOM 708 C CA . PHE A 1 89 ? 13.802 4.348 2.041 1.00 98.19 89 PHE A CA 1
ATOM 709 C C . PHE A 1 89 ? 14.670 5.574 2.319 1.00 98.19 89 PHE A C 1
ATOM 711 O O . PHE A 1 89 ? 15.760 5.690 1.768 1.00 98.19 89 PHE A O 1
ATOM 718 N N . ILE A 1 90 ? 14.206 6.496 3.167 1.00 97.81 90 ILE A N 1
ATOM 719 C CA . ILE A 1 90 ? 14.973 7.696 3.522 1.00 97.81 90 ILE A CA 1
ATOM 720 C C . ILE A 1 90 ? 16.278 7.310 4.221 1.00 97.81 90 ILE A C 1
ATOM 722 O O . ILE A 1 90 ? 17.320 7.884 3.911 1.00 97.81 90 ILE A O 1
ATOM 726 N N . ARG A 1 91 ? 16.232 6.301 5.096 1.00 96.25 91 ARG A N 1
ATOM 727 C CA . ARG A 1 91 ? 17.405 5.753 5.783 1.00 96.25 91 ARG A CA 1
ATOM 728 C C . ARG A 1 91 ? 18.454 5.233 4.798 1.00 96.25 91 ARG A C 1
ATOM 730 O O . ARG A 1 91 ? 19.614 5.619 4.881 1.00 96.25 91 ARG A O 1
ATOM 737 N N . VAL A 1 92 ? 18.045 4.398 3.845 1.00 96.75 92 VAL A N 1
ATOM 738 C CA . VAL A 1 92 ? 18.950 3.788 2.857 1.00 96.75 92 VAL A CA 1
ATOM 739 C C . VAL A 1 92 ? 19.432 4.808 1.822 1.00 96.75 92 VAL A C 1
ATOM 741 O O . VAL A 1 92 ? 20.610 4.841 1.463 1.00 96.75 92 VAL A O 1
ATOM 744 N N . ALA A 1 93 ? 18.542 5.676 1.341 1.00 96.25 93 ALA A N 1
ATOM 745 C CA . ALA A 1 93 ? 18.859 6.623 0.278 1.00 96.25 93 ALA A CA 1
ATOM 746 C C . ALA A 1 93 ? 19.715 7.805 0.758 1.00 96.25 93 ALA A C 1
ATOM 748 O O . ALA A 1 93 ? 20.598 8.245 0.019 1.00 96.25 93 ALA A O 1
ATOM 749 N N . LEU A 1 94 ? 19.448 8.326 1.964 1.00 95.00 94 LEU A N 1
ATOM 750 C CA . LEU A 1 94 ? 20.062 9.553 2.494 1.00 95.00 94 LEU A CA 1
ATOM 751 C C . LEU A 1 94 ? 20.966 9.320 3.715 1.00 95.00 94 LEU A C 1
ATOM 753 O O . LEU A 1 94 ? 21.648 10.250 4.140 1.00 95.00 94 LEU A O 1
ATOM 757 N N . GLY A 1 95 ? 21.008 8.101 4.254 1.00 93.69 95 GLY A N 1
ATOM 758 C CA . GLY A 1 95 ? 21.794 7.750 5.434 1.00 93.69 95 GLY A CA 1
ATOM 759 C C . GLY A 1 95 ? 21.044 7.941 6.757 1.00 93.69 95 GLY A C 1
ATOM 760 O O . GLY A 1 95 ? 19.943 8.490 6.824 1.00 93.69 95 GLY A O 1
ATOM 761 N N . ASN A 1 96 ? 21.672 7.466 7.837 1.00 92.62 96 ASN A N 1
ATOM 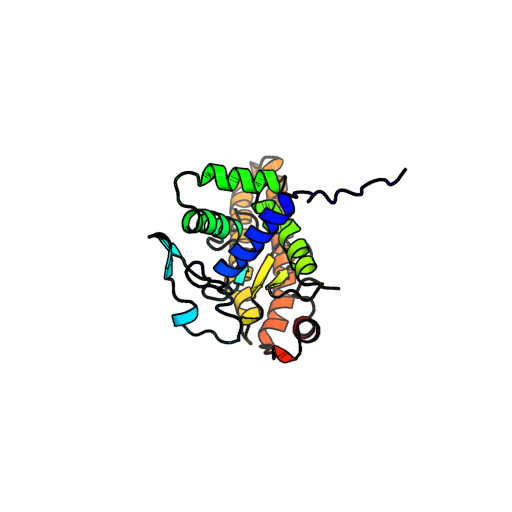762 C CA . ASN A 1 96 ? 21.094 7.457 9.185 1.00 92.62 96 ASN A CA 1
ATOM 763 C C . ASN A 1 96 ? 21.276 8.778 9.957 1.00 92.62 96 ASN A C 1
ATOM 765 O O . ASN A 1 96 ? 20.536 9.016 10.907 1.00 92.62 96 ASN A O 1
ATOM 769 N N . GLU A 1 97 ? 22.258 9.609 9.589 1.00 94.00 97 GLU A N 1
ATOM 770 C CA . GLU A 1 97 ? 22.699 10.756 10.405 1.00 94.00 97 GLU A CA 1
ATOM 771 C C . GLU A 1 97 ? 21.587 11.787 10.645 1.00 94.00 97 GLU A C 1
ATOM 773 O O . GLU A 1 97 ? 21.398 12.217 11.776 1.00 94.00 97 GLU A O 1
ATOM 778 N N . GLU A 1 98 ? 20.820 12.111 9.602 1.00 94.50 98 GLU A N 1
ATOM 779 C CA . GLU A 1 98 ? 19.752 13.127 9.614 1.00 94.50 98 GLU A CA 1
ATOM 780 C C . GLU A 1 98 ? 18.367 12.484 9.396 1.00 94.50 98 GLU A C 1
ATOM 782 O O . GLU A 1 98 ? 17.463 13.070 8.797 1.00 94.50 98 GLU A O 1
ATOM 787 N N . HIS A 1 99 ? 18.200 11.207 9.765 1.00 95.81 99 HIS A N 1
ATOM 788 C CA . HIS A 1 99 ? 17.004 10.428 9.414 1.00 95.81 99 HIS A CA 1
ATOM 789 C C . HIS A 1 99 ? 15.714 11.049 9.965 1.00 95.81 99 HIS A C 1
ATOM 791 O O . HIS A 1 99 ? 14.726 11.202 9.240 1.00 95.81 99 HIS A O 1
ATOM 797 N N . VAL A 1 100 ? 15.742 11.465 11.231 1.00 96.75 100 VAL A N 1
ATOM 798 C CA . VAL A 1 100 ? 14.598 12.086 11.908 1.00 96.75 100 VAL A CA 1
ATOM 799 C C . VAL A 1 100 ? 14.323 13.476 11.333 1.00 96.75 100 VAL A C 1
ATOM 801 O O . VAL A 1 100 ? 13.169 13.814 11.066 1.00 96.75 100 VAL A O 1
ATOM 804 N N . GLU A 1 101 ? 15.362 14.276 11.092 1.00 97.88 101 GLU A N 1
ATOM 805 C CA . GLU A 1 101 ? 15.267 15.593 10.461 1.00 97.88 101 GLU A CA 1
ATOM 806 C C . GLU A 1 101 ? 14.659 15.503 9.056 1.00 97.88 101 GLU A C 1
ATOM 808 O O . GLU A 1 101 ? 13.754 16.275 8.729 1.00 97.88 101 GLU A O 1
ATOM 813 N N . ASN A 1 102 ? 15.089 14.527 8.254 1.00 97.75 102 ASN A N 1
ATOM 814 C CA . ASN A 1 102 ? 14.581 14.290 6.905 1.00 97.75 102 ASN A CA 1
ATOM 815 C C . ASN A 1 102 ? 13.088 13.935 6.913 1.00 97.75 102 ASN A C 1
ATOM 817 O O . ASN A 1 102 ? 12.315 14.500 6.133 1.00 97.75 102 ASN A O 1
ATOM 821 N N . LEU A 1 103 ? 12.650 13.046 7.811 1.00 98.12 103 LEU A N 1
ATOM 822 C CA . LEU A 1 103 ? 11.232 12.694 7.938 1.00 98.12 103 LEU A CA 1
ATOM 823 C C . LEU A 1 103 ? 10.392 13.880 8.424 1.00 98.12 103 LEU A C 1
ATOM 825 O O . LEU A 1 103 ? 9.345 14.170 7.843 1.00 98.12 103 LEU A O 1
ATOM 829 N N . ASN A 1 104 ? 10.882 14.630 9.412 1.00 98.12 104 ASN A N 1
ATOM 830 C CA . ASN A 1 104 ? 10.222 15.849 9.882 1.00 98.12 104 ASN A CA 1
ATOM 831 C C . ASN A 1 104 ? 10.106 16.903 8.770 1.00 98.12 104 ASN A C 1
ATOM 833 O O . ASN A 1 104 ? 9.090 17.596 8.669 1.00 98.12 104 ASN A O 1
ATOM 837 N N . TYR A 1 105 ? 11.127 17.033 7.919 1.00 97.88 105 TYR A N 1
ATOM 838 C CA . TYR A 1 105 ? 11.098 17.937 6.773 1.00 97.88 105 TYR A CA 1
ATOM 839 C C . TYR A 1 105 ? 10.054 17.504 5.737 1.00 97.88 105 TYR A C 1
ATOM 841 O O . TYR A 1 105 ? 9.263 18.335 5.289 1.00 97.88 105 TYR A O 1
ATOM 849 N N . VAL A 1 106 ? 9.975 16.206 5.423 1.00 98.25 106 VAL A N 1
ATOM 850 C CA . VAL A 1 106 ? 8.934 15.642 4.548 1.00 98.25 106 VAL A CA 1
ATOM 851 C C . VAL A 1 106 ? 7.536 15.986 5.074 1.00 98.25 106 VAL A C 1
ATOM 853 O O . VAL A 1 106 ? 6.723 16.544 4.334 1.00 98.25 106 VAL A O 1
ATOM 856 N N . GLU A 1 107 ? 7.253 15.728 6.353 1.00 98.12 107 GLU A N 1
ATOM 857 C CA . GLU A 1 107 ? 5.946 16.034 6.955 1.00 98.12 107 GLU A CA 1
ATOM 858 C C . GLU A 1 107 ? 5.639 17.536 6.972 1.00 98.12 107 GLU A C 1
ATOM 860 O O . GLU A 1 107 ? 4.506 17.949 6.701 1.00 98.12 107 GLU A O 1
ATOM 865 N N . LYS A 1 108 ? 6.655 18.372 7.221 1.00 98.06 108 LYS A N 1
ATOM 866 C CA . LYS A 1 108 ? 6.539 19.833 7.149 1.00 98.06 108 LYS A CA 1
ATOM 867 C C . LYS A 1 108 ? 6.127 20.292 5.750 1.00 98.06 108 LYS A C 1
ATOM 869 O O . LYS A 1 108 ? 5.216 21.110 5.637 1.00 98.06 108 LYS A O 1
ATOM 874 N N . CYS A 1 109 ? 6.754 19.769 4.697 1.00 97.56 109 CYS A N 1
ATOM 875 C CA . CYS A 1 109 ? 6.416 20.100 3.310 1.00 97.56 109 CYS A CA 1
ATOM 876 C C . CYS A 1 109 ? 5.022 19.595 2.909 1.00 97.56 109 CYS A C 1
ATOM 878 O O . CYS A 1 109 ? 4.318 20.261 2.154 1.00 97.56 109 CYS A O 1
ATOM 880 N N . LEU A 1 110 ? 4.597 18.440 3.431 1.00 97.19 110 LEU A N 1
ATOM 881 C CA . LEU A 1 110 ? 3.246 17.905 3.225 1.00 97.19 110 LEU A CA 1
ATOM 882 C C . LEU A 1 110 ? 2.172 18.653 4.037 1.00 97.19 110 LEU A C 1
ATOM 884 O O . LEU A 1 110 ? 0.980 18.558 3.721 1.00 97.19 110 LEU A O 1
ATOM 888 N N . GLY A 1 111 ? 2.575 19.355 5.101 1.00 97.56 111 GLY A N 1
ATOM 889 C CA . GLY A 1 111 ? 1.686 20.008 6.060 1.00 97.56 111 GLY A CA 1
ATOM 890 C C . GLY A 1 111 ? 0.854 19.024 6.890 1.00 97.56 111 GLY A C 1
ATOM 891 O O . GLY A 1 111 ? -0.214 19.395 7.383 1.00 97.56 111 GLY A O 1
ATOM 892 N N . LYS A 1 112 ? 1.282 17.759 6.991 1.00 97.50 112 LYS A N 1
ATOM 893 C CA . LYS A 1 112 ? 0.594 16.686 7.725 1.00 97.50 112 LYS A CA 1
ATOM 894 C C . LYS A 1 112 ? 1.527 15.502 7.994 1.00 97.50 112 LYS A C 1
ATOM 896 O O . LYS A 1 112 ? 2.517 15.357 7.279 1.00 97.50 112 LYS A O 1
ATOM 901 N N . PRO A 1 113 ? 1.163 14.618 8.941 1.00 97.75 113 PRO A N 1
ATOM 902 C CA . PRO A 1 113 ? 1.895 13.379 9.151 1.00 97.75 113 PRO A CA 1
ATOM 903 C C . PRO A 1 113 ? 1.956 12.527 7.882 1.00 97.75 113 PRO A C 1
ATOM 905 O O . PRO A 1 113 ? 0.964 12.425 7.148 1.00 97.75 113 PRO A O 1
ATOM 908 N N . LEU A 1 114 ? 3.094 11.879 7.654 1.00 97.50 114 LEU A N 1
ATOM 909 C CA . LEU A 1 114 ? 3.368 11.064 6.471 1.00 97.50 114 LEU A CA 1
ATOM 910 C C . LEU A 1 114 ? 2.340 9.936 6.309 1.00 97.50 114 LEU A C 1
ATOM 912 O O . LEU A 1 114 ? 1.830 9.698 5.214 1.00 97.50 114 LEU A O 1
ATOM 916 N N . GLU A 1 115 ? 1.973 9.294 7.417 1.00 96.69 115 GLU A N 1
ATOM 917 C CA . GLU A 1 115 ? 0.906 8.290 7.479 1.00 96.69 115 GLU A CA 1
ATOM 918 C C . GLU A 1 115 ? -0.415 8.834 6.912 1.00 96.69 115 GLU A C 1
ATOM 920 O O . GLU A 1 115 ? -1.041 8.218 6.049 1.00 96.69 115 GLU A O 1
ATOM 925 N N . GLN A 1 116 ? -0.829 10.034 7.337 1.00 97.81 116 GLN A N 1
ATOM 926 C CA . GLN A 1 116 ? -2.076 10.632 6.857 1.00 97.81 116 GLN A CA 1
ATOM 927 C C . GLN A 1 116 ? -2.017 10.949 5.363 1.00 97.81 116 GLN A C 1
ATOM 929 O O . GLN A 1 116 ? -3.037 10.825 4.681 1.00 97.81 116 GLN A O 1
ATOM 934 N N . TYR A 1 117 ? -0.848 11.353 4.857 1.00 98.50 117 TYR A N 1
ATOM 935 C CA . TYR A 1 117 ? -0.644 11.559 3.428 1.00 98.50 117 TYR A CA 1
ATOM 936 C C . TYR A 1 117 ? -0.811 10.251 2.644 1.00 98.50 117 TYR A C 1
ATOM 938 O O . TYR A 1 117 ? -1.590 10.228 1.689 1.00 98.50 117 TYR A O 1
ATOM 946 N N . PHE A 1 118 ? -0.168 9.155 3.062 1.00 98.56 118 PHE A N 1
ATOM 947 C CA . PHE A 1 118 ? -0.304 7.860 2.384 1.00 98.56 118 PHE A CA 1
ATOM 948 C C . PHE A 1 118 ? -1.747 7.349 2.363 1.00 98.56 118 PHE A C 1
ATOM 950 O O . PHE A 1 118 ? -2.243 6.978 1.298 1.00 98.56 118 PHE A O 1
ATOM 957 N N . VAL A 1 119 ? -2.448 7.411 3.498 1.00 97.94 119 VAL A N 1
ATOM 958 C CA . VAL A 1 119 ? -3.829 6.915 3.612 1.00 97.94 119 VAL A CA 1
ATOM 959 C C . VAL A 1 119 ? -4.806 7.754 2.774 1.00 97.94 119 VAL A C 1
ATOM 961 O O . VAL A 1 119 ? -5.673 7.215 2.084 1.00 97.94 119 VAL A O 1
ATOM 964 N N . LYS A 1 120 ? -4.697 9.091 2.817 1.00 97.06 120 LYS A N 1
ATOM 965 C CA . LYS A 1 120 ? -5.760 9.984 2.307 1.00 97.06 120 LYS A CA 1
ATOM 966 C C . LYS A 1 120 ? -5.467 10.645 0.968 1.00 97.06 120 LYS A C 1
ATOM 968 O O . LYS A 1 120 ? -6.417 11.004 0.261 1.00 97.06 120 LYS A O 1
ATOM 973 N N . ASP A 1 121 ? -4.199 10.867 0.637 1.00 98.06 121 ASP A N 1
ATOM 974 C CA . ASP A 1 121 ? -3.816 11.814 -0.414 1.00 98.06 121 ASP A CA 1
ATOM 975 C C . ASP A 1 121 ? -2.906 11.212 -1.482 1.00 98.06 121 ASP A C 1
ATOM 977 O O . ASP A 1 121 ? -3.090 11.541 -2.656 1.00 98.06 121 ASP A O 1
ATOM 981 N N . PHE A 1 122 ? -2.032 10.264 -1.129 1.00 98.50 122 PHE A N 1
ATOM 982 C CA . PHE A 1 122 ? -1.107 9.630 -2.071 1.00 98.50 122 PHE A CA 1
ATOM 983 C C . PHE A 1 122 ? -1.821 9.115 -3.325 1.00 98.50 122 PHE A C 1
ATOM 985 O O . PHE A 1 122 ? -1.413 9.427 -4.440 1.00 98.50 122 PHE A O 1
ATOM 992 N N . TRP A 1 123 ? -2.939 8.396 -3.170 1.00 98.19 123 TRP A N 1
ATOM 993 C CA . TRP A 1 123 ? -3.709 7.903 -4.317 1.00 98.19 123 TRP A CA 1
ATOM 994 C C . TRP A 1 123 ? -4.204 9.024 -5.239 1.00 98.19 123 TRP A C 1
ATOM 996 O O . TRP A 1 123 ? -4.184 8.879 -6.462 1.00 98.19 123 TRP A O 1
ATOM 1006 N N . LYS A 1 124 ? -4.660 10.146 -4.672 1.00 97.31 124 LYS A N 1
ATOM 1007 C CA . LYS A 1 124 ? -5.180 11.275 -5.455 1.00 97.31 124 LYS A CA 1
ATOM 1008 C C . LYS A 1 124 ? -4.060 11.915 -6.268 1.00 97.31 124 LYS A C 1
ATOM 1010 O O . LYS A 1 124 ? -4.247 12.156 -7.462 1.00 97.31 124 LYS A O 1
ATOM 1015 N N . ASP A 1 125 ? -2.912 12.138 -5.635 1.00 97.56 125 ASP A N 1
ATOM 1016 C CA . ASP A 1 125 ? -1.741 12.742 -6.266 1.00 97.56 125 ASP A CA 1
ATOM 1017 C C . ASP A 1 125 ? -1.134 11.810 -7.319 1.00 97.56 125 ASP A C 1
ATOM 1019 O O . ASP A 1 125 ? -0.894 12.236 -8.450 1.00 97.56 125 ASP A O 1
ATOM 1023 N N . HIS A 1 126 ? -1.012 10.517 -7.011 1.00 98.06 126 HIS A N 1
ATOM 1024 C CA . HIS A 1 126 ? -0.603 9.482 -7.959 1.00 98.06 126 HIS A CA 1
ATOM 1025 C C . HIS A 1 126 ? -1.540 9.438 -9.169 1.00 98.06 126 HIS A C 1
ATOM 1027 O O . HIS A 1 126 ? -1.113 9.616 -10.308 1.00 98.06 126 HIS A O 1
ATOM 1033 N N . LYS A 1 127 ? -2.853 9.307 -8.960 1.00 97.19 127 LYS A N 1
ATOM 1034 C CA . LYS A 1 127 ? -3.822 9.286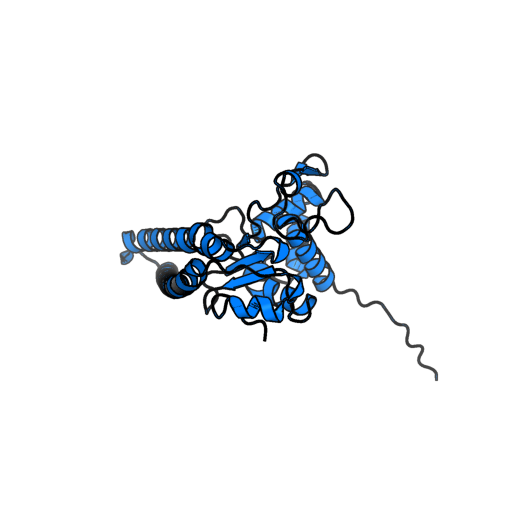 -10.065 1.00 97.19 127 LYS A CA 1
ATOM 1035 C C . LYS A 1 127 ? -3.733 10.542 -10.941 1.00 97.19 127 LYS A C 1
ATOM 1037 O O . LYS A 1 127 ? -3.830 10.438 -12.167 1.00 97.19 127 LYS A O 1
ATOM 1042 N N . LYS A 1 128 ? -3.543 11.717 -10.331 1.00 96.31 128 LYS A N 1
ATOM 1043 C CA . LYS A 1 128 ? -3.376 12.994 -11.039 1.00 96.31 128 LYS A CA 1
ATOM 1044 C C . LYS A 1 128 ? -2.088 13.017 -11.865 1.00 96.31 128 LYS A C 1
ATOM 1046 O O . LYS A 1 128 ? -2.145 13.398 -13.032 1.00 96.31 128 LYS A O 1
ATOM 1051 N N . MET A 1 129 ? -0.968 12.580 -11.289 1.00 94.69 129 MET A N 1
ATOM 1052 C CA . MET A 1 129 ? 0.336 12.501 -11.958 1.00 94.69 129 MET A CA 1
ATOM 1053 C C . MET A 1 129 ? 0.263 11.667 -13.243 1.00 94.69 129 MET A C 1
ATOM 1055 O O . MET A 1 129 ? 0.800 12.069 -14.271 1.00 94.69 129 MET A O 1
ATOM 1059 N N . TYR A 1 130 ? -0.482 10.561 -13.211 1.00 95.50 130 TYR A N 1
ATOM 1060 C CA . TYR A 1 130 ? -0.690 9.681 -14.365 1.00 95.50 130 TYR A CA 1
ATOM 1061 C C . TYR A 1 130 ? -1.943 10.012 -15.189 1.00 95.50 130 TYR A C 1
ATOM 1063 O O . TYR A 1 130 ? -2.427 9.163 -15.934 1.00 95.50 130 TYR A O 1
ATOM 1071 N N . GLN A 1 131 ? -2.517 11.213 -15.062 1.00 96.00 131 GLN A N 1
ATOM 1072 C CA . GLN A 1 131 ? -3.649 11.667 -15.885 1.00 96.00 131 GLN A CA 1
ATOM 1073 C C . GLN A 1 131 ? -4.846 10.683 -15.906 1.00 96.00 131 GLN A C 1
ATOM 1075 O O . GLN A 1 131 ? -5.440 10.413 -16.952 1.00 96.00 131 GLN A O 1
ATOM 1080 N N . ASN A 1 132 ? -5.216 10.131 -14.742 1.00 96.31 132 ASN A N 1
ATOM 1081 C CA . ASN A 1 132 ? -6.238 9.080 -14.579 1.00 96.31 132 ASN A CA 1
ATOM 1082 C C . ASN A 1 132 ? -5.922 7.749 -15.293 1.00 96.31 132 ASN A C 1
ATOM 1084 O O . ASN A 1 132 ? -6.833 6.988 -15.624 1.00 96.31 132 ASN A O 1
ATOM 1088 N N . ARG A 1 133 ? -4.639 7.448 -15.514 1.00 97.31 133 ARG A N 1
ATOM 1089 C CA . ARG A 1 133 ? -4.124 6.151 -15.985 1.00 97.31 133 ARG A CA 1
ATOM 1090 C C . ARG A 1 133 ? -3.032 5.638 -15.034 1.00 97.31 133 ARG A C 1
ATOM 1092 O O . ARG A 1 133 ? -1.886 5.480 -15.448 1.00 97.31 133 ARG A O 1
ATOM 1099 N N . PRO A 1 134 ? -3.358 5.453 -13.743 1.00 97.62 134 PRO A N 1
ATOM 1100 C CA . PRO A 1 134 ? -2.366 5.148 -12.722 1.00 97.62 134 PRO A CA 1
ATOM 1101 C C . PRO A 1 134 ? -1.703 3.787 -12.965 1.00 97.62 134 PRO A C 1
ATOM 1103 O O . PRO A 1 134 ? -2.358 2.837 -13.388 1.00 97.62 134 PRO A O 1
ATOM 1106 N N . ILE A 1 135 ? -0.407 3.698 -12.663 1.00 97.38 135 ILE A N 1
ATOM 1107 C CA . ILE A 1 135 ? 0.368 2.449 -12.774 1.00 97.38 135 ILE A CA 1
ATOM 1108 C C . ILE A 1 135 ? 0.315 1.585 -11.510 1.00 97.38 135 ILE A C 1
ATOM 1110 O O . ILE A 1 135 ? 0.499 0.378 -11.572 1.00 97.38 135 ILE A O 1
ATOM 1114 N N . TYR A 1 136 ? 0.082 2.199 -10.356 1.00 98.44 136 TYR A N 1
ATOM 1115 C CA . TYR A 1 136 ? -0.323 1.503 -9.138 1.00 98.44 136 TYR A CA 1
ATOM 1116 C C . TYR A 1 136 ? -1.840 1.505 -9.100 1.00 98.44 136 TYR A C 1
ATOM 1118 O O . TYR A 1 136 ? -2.429 2.549 -9.377 1.00 98.44 136 TYR A O 1
ATOM 1126 N N . TRP A 1 137 ? -2.477 0.379 -8.813 1.00 98.69 137 TRP A N 1
ATOM 1127 C CA . TRP A 1 137 ? -3.931 0.266 -8.745 1.00 98.69 137 TRP A CA 1
ATOM 1128 C C . TRP A 1 137 ? -4.356 0.069 -7.300 1.00 98.69 137 TRP A C 1
ATOM 1130 O O . TRP A 1 137 ? -3.886 -0.845 -6.632 1.00 98.69 137 TRP A O 1
ATOM 1140 N N . LEU A 1 138 ? -5.224 0.959 -6.818 1.00 98.75 138 LEU A N 1
ATOM 1141 C CA . LEU A 1 138 ? -5.716 0.937 -5.447 1.00 98.75 138 LEU A CA 1
ATOM 1142 C C . LEU A 1 138 ? -6.882 -0.048 -5.306 1.00 98.75 138 LEU A C 1
ATOM 1144 O O . LEU A 1 138 ? -7.980 0.226 -5.796 1.00 98.75 138 LEU A O 1
ATOM 1148 N N . PHE A 1 139 ? -6.634 -1.144 -4.597 1.00 98.81 139 PHE A N 1
ATOM 1149 C CA . PHE A 1 139 ? -7.645 -2.034 -4.036 1.00 98.81 139 PHE A CA 1
ATOM 1150 C C . PHE A 1 139 ? -8.127 -1.417 -2.726 1.00 98.81 139 PHE A C 1
ATOM 1152 O O . PHE A 1 139 ? -7.327 -1.191 -1.816 1.00 98.81 139 PHE A O 1
ATOM 1159 N N . SER A 1 140 ? -9.413 -1.085 -2.641 1.00 98.25 140 SER A N 1
ATOM 1160 C CA . SER A 1 140 ? -9.944 -0.334 -1.503 1.00 98.25 140 SER A CA 1
ATOM 1161 C C . SER A 1 140 ? -11.363 -0.746 -1.174 1.00 98.25 140 SER A C 1
ATOM 1163 O O . SER A 1 140 ? -12.231 -0.804 -2.047 1.00 98.25 140 SER A O 1
ATOM 1165 N N . SER A 1 141 ? -11.630 -0.912 0.118 1.00 98.25 141 SER A N 1
ATOM 1166 C CA . SER A 1 141 ? -12.998 -0.953 0.612 1.00 98.25 141 SER A CA 1
ATOM 1167 C C . SER A 1 141 ? -13.683 0.409 0.407 1.00 98.25 141 SER A C 1
ATOM 1169 O O . SER A 1 141 ? -13.045 1.435 0.146 1.00 98.25 141 SER A O 1
ATOM 1171 N N . LYS A 1 142 ? -15.017 0.436 0.497 1.00 95.12 142 LYS A N 1
ATOM 1172 C CA . LYS A 1 142 ? -15.848 1.564 0.038 1.00 95.12 142 LYS A CA 1
ATOM 1173 C C . LYS A 1 142 ? -15.555 2.902 0.731 1.00 95.12 142 LYS A C 1
ATOM 1175 O O . LYS A 1 142 ? -15.691 3.949 0.099 1.00 95.12 142 LYS A O 1
ATOM 1180 N N . LYS A 1 143 ? -15.210 2.887 2.017 1.00 95.94 143 LYS A N 1
ATOM 1181 C CA . LYS A 1 143 ? -14.858 4.067 2.821 1.00 95.94 143 LYS A CA 1
ATOM 1182 C C . LYS A 1 143 ? -13.372 4.090 3.194 1.00 95.94 143 LYS A C 1
ATOM 1184 O O . LYS A 1 143 ? -12.979 4.953 3.975 1.00 95.94 143 LYS A O 1
ATOM 1189 N N . GLY A 1 144 ? -12.564 3.188 2.631 1.00 96.38 144 GLY A N 1
ATOM 1190 C CA . GLY A 1 144 ? -11.128 3.101 2.894 1.00 96.38 144 GLY A CA 1
ATOM 1191 C C . GLY A 1 144 ? -10.781 2.493 4.254 1.00 96.38 144 GLY A C 1
ATOM 1192 O O . GLY A 1 144 ? -9.741 2.819 4.809 1.00 96.38 144 GLY A O 1
ATOM 1193 N N . ALA A 1 145 ? -11.643 1.636 4.814 1.00 97.69 145 ALA A N 1
ATOM 1194 C CA . ALA A 1 145 ? -11.269 0.811 5.965 1.00 97.69 145 ALA A CA 1
ATOM 1195 C C . ALA A 1 145 ? -10.089 -0.120 5.647 1.00 97.69 145 ALA A C 1
ATOM 1197 O O . ALA A 1 145 ? -9.266 -0.339 6.522 1.00 97.69 145 ALA A O 1
ATOM 1198 N N . PHE A 1 146 ? -9.998 -0.617 4.410 1.00 98.62 146 PHE A N 1
ATOM 1199 C CA . PHE A 1 146 ? -8.872 -1.384 3.880 1.00 98.62 146 PHE A CA 1
ATOM 1200 C C . PHE A 1 146 ? -8.390 -0.768 2.564 1.00 98.62 146 PHE A C 1
ATOM 1202 O O . PHE A 1 146 ? -9.212 -0.470 1.695 1.00 98.62 146 PHE A O 1
ATOM 1209 N N . GLN A 1 147 ? -7.075 -0.589 2.412 1.00 98.62 147 GLN A N 1
ATOM 1210 C CA . GLN A 1 147 ? -6.433 0.039 1.257 1.00 98.62 147 GLN A CA 1
ATOM 1211 C C . GLN A 1 147 ? -5.050 -0.573 0.993 1.00 98.62 147 GLN A C 1
ATOM 1213 O O . GLN A 1 147 ? -4.149 -0.471 1.824 1.00 98.62 147 GLN A O 1
ATOM 1218 N N . VAL A 1 148 ? -4.851 -1.129 -0.203 1.00 98.81 148 VAL A N 1
ATOM 1219 C CA . VAL A 1 148 ? -3.529 -1.540 -0.707 1.00 98.81 148 VAL A CA 1
ATOM 1220 C C . VAL A 1 148 ? -3.366 -1.102 -2.159 1.00 98.81 148 VAL A C 1
ATOM 1222 O O . VAL A 1 148 ? -4.336 -1.065 -2.920 1.00 98.81 148 VAL A O 1
ATOM 1225 N N . ILE A 1 149 ? -2.147 -0.775 -2.574 1.00 98.81 149 ILE A N 1
ATOM 1226 C CA . ILE A 1 149 ? -1.831 -0.551 -3.987 1.00 98.81 149 ILE A CA 1
ATOM 1227 C C . ILE A 1 149 ? -1.091 -1.750 -4.558 1.00 98.81 149 ILE A C 1
ATOM 1229 O O . ILE A 1 149 ? -0.206 -2.276 -3.903 1.00 98.81 149 ILE A O 1
ATOM 1233 N N . ALA A 1 150 ? -1.411 -2.140 -5.789 1.00 98.69 150 ALA A N 1
ATOM 1234 C CA . ALA A 1 150 ? -0.653 -3.140 -6.536 1.00 98.69 150 ALA A CA 1
ATOM 1235 C C . ALA A 1 150 ? 0.008 -2.502 -7.761 1.00 98.69 150 ALA A C 1
ATOM 1237 O O . ALA A 1 150 ? -0.617 -1.698 -8.461 1.00 98.69 150 ALA A O 1
ATOM 1238 N N . TYR A 1 151 ? 1.259 -2.848 -8.052 1.00 98.44 151 TYR A N 1
ATOM 1239 C CA . TYR A 1 151 ? 1.949 -2.348 -9.236 1.00 98.44 151 TYR A CA 1
ATOM 1240 C C . TYR A 1 151 ? 1.510 -3.101 -10.493 1.00 98.44 151 TYR A C 1
ATOM 1242 O O . TYR A 1 151 ? 1.861 -4.261 -10.662 1.00 98.44 151 TYR A O 1
ATOM 1250 N N . MET A 1 152 ? 0.798 -2.437 -11.416 1.00 97.69 152 MET A N 1
ATOM 1251 C CA . MET A 1 152 ? 0.164 -3.085 -12.577 1.00 97.69 152 MET A CA 1
ATOM 1252 C C . MET A 1 152 ? 1.119 -3.911 -13.442 1.00 97.69 152 MET A C 1
ATOM 1254 O O . MET A 1 152 ? 0.701 -4.909 -14.011 1.00 97.69 152 MET A O 1
ATOM 1258 N N . HIS A 1 153 ? 2.394 -3.516 -13.534 1.00 97.44 153 HIS A N 1
ATOM 1259 C CA . HIS A 1 153 ? 3.379 -4.256 -14.325 1.00 97.44 153 HIS A CA 1
ATOM 1260 C C . HIS A 1 153 ? 3.799 -5.555 -13.636 1.00 97.44 153 HIS A C 1
ATOM 1262 O O . HIS A 1 153 ? 4.314 -6.431 -14.298 1.00 97.44 153 HIS A O 1
ATOM 1268 N N . ARG A 1 154 ? 3.556 -5.708 -12.334 1.00 97.00 154 ARG A N 1
ATOM 1269 C CA . ARG A 1 154 ? 3.822 -6.932 -11.566 1.00 97.00 154 ARG A CA 1
ATOM 1270 C C . ARG A 1 154 ? 2.558 -7.725 -11.250 1.00 97.00 154 ARG A C 1
ATOM 1272 O O . ARG A 1 154 ? 2.642 -8.806 -10.671 1.00 97.00 154 ARG A O 1
ATOM 1279 N N . MET A 1 155 ? 1.391 -7.209 -11.632 1.00 97.75 155 MET A N 1
ATOM 1280 C CA . MET A 1 155 ? 0.137 -7.918 -11.440 1.00 97.75 155 MET A CA 1
ATOM 1281 C C . MET A 1 155 ? 0.043 -9.127 -12.372 1.00 97.75 155 MET A C 1
ATOM 1283 O O . MET A 1 155 ? 0.514 -9.108 -13.508 1.00 97.75 155 MET A O 1
ATOM 1287 N N . ASN A 1 156 ? -0.611 -10.176 -11.890 1.00 96.44 156 ASN A N 1
ATOM 1288 C CA . ASN A 1 156 ? -0.933 -11.372 -12.652 1.00 96.44 156 ASN A CA 1
ATOM 1289 C C . ASN A 1 156 ? -2.322 -11.894 -12.246 1.00 96.44 156 ASN A C 1
ATOM 1291 O O . ASN A 1 156 ? -3.011 -11.286 -11.425 1.00 96.44 156 ASN A O 1
ATOM 1295 N N . ALA A 1 157 ? -2.713 -13.040 -12.808 1.00 97.56 157 ALA A N 1
ATOM 1296 C CA . ALA A 1 157 ? -4.006 -13.682 -12.559 1.00 97.56 157 ALA A CA 1
ATOM 1297 C C . ALA A 1 157 ? -4.341 -13.869 -11.067 1.00 97.56 157 ALA A C 1
ATOM 1299 O O . ALA A 1 157 ? -5.509 -13.874 -10.692 1.00 97.56 157 ALA A O 1
ATOM 1300 N N . TYR A 1 158 ? -3.328 -13.981 -10.206 1.00 97.38 158 TYR A N 1
ATOM 1301 C CA . TYR A 1 158 ? -3.480 -14.263 -8.782 1.00 97.38 158 TYR A CA 1
ATOM 1302 C C . TYR A 1 158 ? -3.338 -13.026 -7.891 1.00 97.38 158 TYR A C 1
ATOM 1304 O O . TYR A 1 158 ? -3.428 -13.156 -6.673 1.00 97.38 158 TYR A O 1
ATOM 1312 N N . THR A 1 159 ? -3.133 -11.823 -8.440 1.00 98.25 159 THR A N 1
ATOM 1313 C CA . THR A 1 159 ? -2.960 -10.615 -7.613 1.00 98.25 159 THR A CA 1
ATOM 1314 C C . THR A 1 159 ? -4.178 -10.344 -6.737 1.00 98.25 159 THR A C 1
ATOM 1316 O O . THR A 1 159 ? -4.011 -10.068 -5.556 1.00 98.25 159 THR A O 1
ATOM 1319 N N . ALA A 1 160 ? -5.399 -10.446 -7.275 1.00 98.44 160 ALA A N 1
ATOM 1320 C CA . ALA A 1 160 ? -6.610 -10.212 -6.484 1.00 98.44 160 ALA A CA 1
ATOM 1321 C C . ALA A 1 160 ? -6.740 -11.221 -5.328 1.00 98.44 160 ALA A C 1
ATOM 1323 O O . ALA A 1 160 ? -7.062 -10.834 -4.205 1.00 98.44 160 ALA A O 1
ATOM 1324 N N . GLU A 1 161 ? -6.407 -12.491 -5.579 1.00 98.44 161 GLU A N 1
ATOM 1325 C CA . GLU A 1 161 ? -6.360 -13.512 -4.530 1.00 98.44 161 GLU A CA 1
ATOM 1326 C C . GLU A 1 161 ? -5.274 -13.209 -3.497 1.00 98.44 161 GLU A C 1
ATOM 1328 O O . GLU A 1 161 ? -5.516 -13.335 -2.303 1.00 98.44 161 GLU A O 1
ATOM 1333 N N . ARG A 1 162 ? -4.106 -12.722 -3.924 1.00 98.44 162 ARG A N 1
ATOM 1334 C CA . ARG A 1 162 ? -3.028 -12.339 -3.009 1.00 98.44 162 ARG A CA 1
ATOM 1335 C C . ARG A 1 162 ? -3.414 -11.160 -2.120 1.00 98.44 162 ARG A C 1
ATOM 1337 O O . ARG A 1 162 ? -3.233 -11.247 -0.909 1.00 98.44 162 ARG A O 1
ATOM 1344 N N . VAL A 1 163 ? -4.034 -10.117 -2.684 1.00 98.75 163 VAL A N 1
ATOM 1345 C CA . VAL A 1 163 ? -4.629 -9.010 -1.911 1.00 98.75 163 VAL A CA 1
ATOM 1346 C C . VAL A 1 163 ? -5.604 -9.559 -0.865 1.00 98.75 163 VAL A C 1
ATOM 1348 O O . VAL A 1 163 ? -5.599 -9.118 0.283 1.00 98.75 163 VAL A O 1
ATOM 1351 N N . ARG A 1 164 ? -6.418 -10.556 -1.227 1.00 98.62 164 ARG A N 1
ATOM 1352 C CA . ARG A 1 164 ? -7.375 -11.180 -0.308 1.00 98.62 164 ARG A CA 1
ATOM 1353 C C . ARG A 1 164 ? -6.682 -11.969 0.805 1.00 98.62 164 ARG A C 1
ATOM 1355 O O . ARG A 1 164 ? -6.975 -11.743 1.976 1.00 98.62 164 ARG A O 1
ATOM 1362 N N . SER A 1 165 ? -5.783 -12.884 0.451 1.00 98.38 165 SER A N 1
ATOM 1363 C CA . SER A 1 165 ? -5.213 -13.875 1.369 1.00 98.38 165 SER A CA 1
ATOM 1364 C C . SER A 1 165 ? -4.063 -13.348 2.224 1.00 98.38 165 SER A C 1
ATOM 1366 O O . SER A 1 165 ? -3.878 -13.821 3.339 1.00 98.38 165 SER A O 1
ATOM 1368 N N . LYS A 1 166 ? -3.252 -12.421 1.698 1.00 98.25 166 LYS A N 1
ATOM 1369 C CA . LYS A 1 166 ? -2.048 -11.904 2.373 1.00 98.25 166 LYS A CA 1
ATOM 1370 C C . LYS A 1 166 ? -2.272 -10.573 3.083 1.00 98.25 166 LYS A C 1
ATOM 1372 O O . LYS A 1 166 ? -1.509 -10.254 3.983 1.00 98.25 166 LYS A O 1
ATOM 1377 N N . TYR A 1 167 ? -3.331 -9.846 2.725 1.00 98.62 167 TYR A N 1
ATOM 1378 C CA . TYR A 1 167 ? -3.601 -8.522 3.281 1.00 98.62 167 TYR A CA 1
ATOM 1379 C C . TYR A 1 167 ? -4.994 -8.429 3.902 1.00 98.62 167 TYR A C 1
ATOM 1381 O O . TYR A 1 167 ? -5.114 -8.251 5.108 1.00 98.62 167 TYR A O 1
ATOM 1389 N N . LEU A 1 168 ? -6.071 -8.588 3.128 1.00 98.75 168 LEU A N 1
ATOM 1390 C CA . LEU A 1 168 ? -7.418 -8.346 3.656 1.00 98.75 168 LEU A CA 1
ATOM 1391 C C . LEU A 1 168 ? -7.798 -9.302 4.794 1.00 98.75 168 LEU A C 1
ATOM 1393 O O . LEU A 1 168 ? -8.290 -8.844 5.820 1.00 98.75 168 LEU A O 1
ATOM 1397 N N . LEU A 1 169 ? -7.583 -10.610 4.624 1.00 98.62 169 LEU A N 1
ATOM 1398 C CA . LEU A 1 169 ? -7.913 -11.595 5.659 1.00 98.62 169 LEU A CA 1
ATOM 1399 C C . LEU A 1 169 ? -7.066 -11.416 6.931 1.00 98.62 169 LEU A C 1
ATOM 1401 O O . LEU A 1 169 ? -7.666 -11.296 7.996 1.00 98.62 169 LEU A O 1
ATOM 1405 N N . PRO A 1 170 ? -5.728 -11.268 6.851 1.00 98.38 170 PRO A N 1
ATOM 1406 C CA . PRO A 1 170 ? -4.925 -10.916 8.023 1.00 98.38 170 PRO A CA 1
ATOM 1407 C C . PRO A 1 170 ? -5.357 -9.610 8.703 1.00 98.38 170 PRO A C 1
ATOM 1409 O O . PRO A 1 170 ? -5.347 -9.518 9.928 1.00 98.38 170 PRO A O 1
ATOM 1412 N N . TYR A 1 171 ? -5.790 -8.602 7.937 1.00 98.62 171 TYR A N 1
ATOM 1413 C CA . TYR A 1 171 ? -6.306 -7.362 8.521 1.00 98.62 171 TYR A CA 1
ATOM 1414 C C . TYR A 1 171 ? -7.654 -7.560 9.231 1.00 98.62 171 TYR A C 1
ATOM 1416 O O . TYR A 1 171 ? -7.887 -6.969 10.282 1.00 98.62 171 TYR A O 1
ATOM 1424 N N . ILE A 1 172 ? -8.532 -8.415 8.697 1.00 98.69 172 ILE A N 1
ATOM 1425 C CA . ILE A 1 172 ? -9.776 -8.818 9.370 1.00 98.69 172 ILE A CA 1
ATOM 1426 C C . ILE A 1 172 ? -9.460 -9.501 10.706 1.00 98.69 172 ILE A C 1
ATOM 1428 O O . ILE A 1 172 ? -10.024 -9.103 11.722 1.00 98.69 172 ILE A O 1
ATOM 1432 N N . GLU A 1 173 ? -8.525 -10.454 10.724 1.00 98.38 173 GLU A N 1
ATOM 1433 C CA . GLU A 1 173 ? -8.086 -11.137 11.952 1.00 98.38 173 GLU A CA 1
ATOM 1434 C C . GLU A 1 173 ? -7.500 -10.146 12.973 1.00 98.38 173 GLU A C 1
ATOM 1436 O O . GLU A 1 173 ? -7.789 -10.222 14.168 1.00 98.38 173 GLU A O 1
ATOM 1441 N N . HIS A 1 174 ? -6.717 -9.168 12.507 1.00 97.50 174 HIS A N 1
ATOM 1442 C CA . HIS A 1 174 ? -6.194 -8.095 13.349 1.00 97.50 174 HIS A CA 1
ATOM 1443 C C . HIS A 1 174 ? -7.319 -7.249 13.972 1.00 97.50 174 HIS A C 1
ATOM 1445 O O . HIS A 1 174 ? -7.313 -7.011 15.181 1.00 97.50 174 HIS A O 1
ATOM 1451 N N . LEU A 1 175 ? -8.307 -6.825 13.175 1.00 98.19 175 LEU A N 1
ATOM 1452 C CA . LEU A 1 175 ? -9.460 -6.065 13.667 1.00 98.19 175 LEU A CA 1
ATOM 1453 C C . LEU A 1 175 ? -10.266 -6.857 14.704 1.00 98.19 175 LEU A C 1
ATOM 1455 O O . LEU A 1 175 ? -10.652 -6.297 15.729 1.00 98.19 175 LEU A O 1
ATOM 1459 N N . GLU A 1 176 ? -10.507 -8.145 14.455 1.00 98.50 176 GLU A N 1
ATOM 1460 C CA . GLU A 1 176 ? -11.192 -9.044 15.390 1.00 98.50 176 GLU A CA 1
ATOM 1461 C C . GLU A 1 176 ? -10.435 -9.139 16.721 1.00 98.50 176 GLU A C 1
ATOM 1463 O O . GLU A 1 176 ? -11.030 -8.930 17.778 1.00 98.50 176 GLU A O 1
ATOM 1468 N N . ALA A 1 177 ? -9.113 -9.325 16.681 1.00 97.88 177 ALA A N 1
ATOM 1469 C CA . ALA A 1 177 ? -8.286 -9.378 17.884 1.00 97.88 177 ALA A CA 1
ATOM 1470 C C . ALA A 1 177 ? -8.308 -8.063 18.691 1.00 97.88 177 ALA A C 1
ATOM 1472 O O . ALA A 1 177 ? -8.352 -8.095 19.924 1.00 97.88 177 ALA A O 1
ATOM 1473 N N . GLU A 1 178 ? -8.286 -6.900 18.034 1.00 96.88 178 GLU A N 1
ATOM 1474 C CA . GLU A 1 178 ? -8.379 -5.600 18.717 1.00 96.88 178 GLU A CA 1
ATOM 1475 C C . GLU A 1 178 ? -9.771 -5.349 19.319 1.00 96.88 178 GLU A C 1
ATOM 1477 O O . GLU A 1 178 ? -9.887 -4.798 20.420 1.00 96.88 178 GLU A O 1
ATOM 1482 N N . ILE A 1 179 ? -10.832 -5.792 18.638 1.00 98.25 179 ILE A N 1
ATOM 1483 C CA . ILE A 1 179 ? -12.203 -5.751 19.161 1.00 98.25 179 ILE A CA 1
ATOM 1484 C C . ILE A 1 179 ? -12.319 -6.634 20.404 1.00 98.25 179 ILE A C 1
ATOM 1486 O O . ILE A 1 179 ? -12.787 -6.150 21.436 1.00 98.25 179 ILE A O 1
ATOM 1490 N N . ASP A 1 180 ? -11.831 -7.874 20.346 1.00 98.25 180 ASP A N 1
ATOM 1491 C CA . ASP A 1 180 ? -11.881 -8.821 21.464 1.00 98.25 180 ASP A CA 1
ATOM 1492 C C . ASP A 1 180 ? -11.138 -8.289 22.698 1.00 98.25 180 ASP A C 1
ATOM 1494 O O . ASP A 1 180 ? -11.635 -8.389 23.824 1.00 98.25 180 ASP A O 1
ATOM 1498 N N . LYS A 1 181 ? -9.978 -7.643 22.506 1.00 96.62 181 LYS A N 1
ATOM 1499 C CA . LYS A 1 181 ? -9.220 -6.993 23.593 1.00 96.62 181 LYS A CA 1
ATOM 1500 C C . LYS A 1 181 ? -10.016 -5.890 24.291 1.00 96.62 181 LYS A C 1
ATOM 1502 O O . LYS A 1 181 ? -9.927 -5.748 25.513 1.00 96.62 181 LYS A O 1
ATOM 1507 N N . LEU A 1 182 ? -10.757 -5.078 23.539 1.00 97.31 182 LEU A N 1
ATOM 1508 C CA . LEU A 1 182 ? -11.602 -4.024 24.108 1.00 97.31 182 LEU A CA 1
ATOM 1509 C C . LEU A 1 182 ? -12.862 -4.610 24.754 1.00 97.31 182 LEU A C 1
ATOM 1511 O O . LEU A 1 182 ? -13.262 -4.167 25.832 1.00 97.31 182 LEU A O 1
ATOM 1515 N N . ASP A 1 183 ? -13.447 -5.639 24.146 1.00 97.12 183 ASP A N 1
ATOM 1516 C CA . ASP A 1 183 ? -14.661 -6.285 24.636 1.00 97.12 183 ASP A CA 1
ATOM 1517 C C . ASP A 1 183 ? -14.454 -7.071 25.928 1.00 97.12 183 ASP A C 1
ATOM 1519 O O . ASP A 1 183 ? -15.318 -7.027 26.808 1.00 97.12 183 ASP A O 1
ATOM 1523 N N . ALA A 1 184 ? -13.280 -7.676 26.116 1.00 97.19 184 ALA A N 1
ATOM 1524 C CA . ALA A 1 184 ? -12.908 -8.344 27.362 1.00 97.19 184 ALA A CA 1
ATOM 1525 C C . ALA A 1 184 ? -12.983 -7.423 28.597 1.00 97.19 184 ALA A C 1
ATOM 1527 O O . ALA A 1 184 ? -13.204 -7.897 29.710 1.00 97.19 184 ALA A O 1
ATOM 1528 N N . ARG A 1 185 ? -12.845 -6.104 28.407 1.00 96.81 185 ARG A N 1
ATOM 1529 C CA . ARG A 1 185 ? -12.935 -5.079 29.462 1.00 96.81 185 ARG A CA 1
ATOM 1530 C C . ARG A 1 185 ? -14.014 -4.033 29.177 1.00 96.81 185 ARG A C 1
ATOM 1532 O O . ARG A 1 185 ? -13.901 -2.885 29.601 1.00 96.81 185 ARG A O 1
ATOM 1539 N N . ARG A 1 186 ? -15.087 -4.425 28.475 1.00 93.75 186 ARG A N 1
ATOM 1540 C CA . ARG A 1 186 ? -16.139 -3.512 27.988 1.00 93.75 186 ARG A CA 1
ATOM 1541 C C . ARG A 1 186 ? -16.733 -2.609 29.078 1.00 93.75 186 ARG A C 1
ATOM 1543 O O . ARG A 1 186 ? -17.032 -1.450 28.807 1.00 93.75 186 ARG A O 1
ATOM 1550 N N . ALA A 1 187 ? -16.896 -3.121 30.300 1.00 95.06 187 ALA A N 1
ATOM 1551 C CA . ALA A 1 187 ? -17.450 -2.366 31.430 1.00 95.06 187 ALA A CA 1
ATOM 1552 C C . ALA A 1 187 ? -16.517 -1.255 31.957 1.00 95.06 187 ALA A C 1
ATOM 1554 O O . ALA A 1 187 ? -16.981 -0.344 32.638 1.00 95.06 187 ALA A O 1
ATOM 1555 N N . GLU A 1 188 ? -15.224 -1.323 31.637 1.00 96.69 188 GLU A N 1
ATOM 1556 C CA . GLU A 1 188 ? -14.172 -0.420 32.121 1.00 96.69 188 GLU A CA 1
ATOM 1557 C C . GLU A 1 188 ? -13.702 0.569 31.043 1.00 96.69 188 GLU A C 1
ATOM 1559 O O . GLU A 1 188 ? -12.822 1.393 31.297 1.00 96.69 188 GLU A O 1
ATOM 1564 N N . LEU A 1 189 ? -14.265 0.500 29.831 1.00 96.12 189 LEU A N 1
ATOM 1565 C CA . LEU A 1 189 ? -13.839 1.349 28.723 1.00 96.12 189 LEU A CA 1
ATOM 1566 C C . LEU A 1 189 ? -14.146 2.821 28.995 1.00 96.12 189 LEU A C 1
ATOM 1568 O O . LEU A 1 189 ? -15.268 3.216 29.315 1.00 96.12 189 LEU A O 1
ATOM 1572 N N . SER A 1 190 ? -13.153 3.668 28.746 1.00 97.31 190 SER A N 1
ATOM 1573 C CA . SER A 1 190 ? -13.356 5.109 28.647 1.00 97.31 190 SER A CA 1
ATOM 1574 C C . SER A 1 190 ? -14.241 5.470 27.446 1.00 97.31 190 SER A C 1
ATOM 1576 O O . SER A 1 190 ? -14.418 4.702 26.494 1.00 97.31 190 SER A O 1
ATOM 1578 N N . THR A 1 191 ? -14.738 6.709 27.413 1.00 96.88 191 THR A N 1
ATOM 1579 C CA . THR A 1 191 ? -15.471 7.245 26.252 1.00 96.88 191 THR A CA 1
ATOM 1580 C C . THR A 1 191 ? -14.647 7.181 24.959 1.00 96.88 191 THR A C 1
ATOM 1582 O O . THR A 1 191 ? -15.210 6.991 23.879 1.00 96.88 191 THR A O 1
ATOM 1585 N N . LYS A 1 192 ? -13.317 7.346 25.043 1.00 97.19 192 LYS A N 1
ATOM 1586 C CA . LYS A 1 192 ? -12.418 7.256 23.881 1.00 97.19 192 LYS A CA 1
ATOM 1587 C C . LYS A 1 192 ? -12.348 5.819 23.366 1.00 97.19 192 LYS A C 1
ATOM 1589 O O . LYS A 1 192 ? -12.543 5.603 22.175 1.00 97.19 192 LYS A O 1
ATOM 1594 N N . GLU A 1 193 ? -12.135 4.857 24.255 1.00 97.19 193 GLU A N 1
ATOM 1595 C CA . GLU A 1 193 ? -12.046 3.438 23.892 1.00 97.19 193 GLU A CA 1
ATOM 1596 C C . GLU A 1 193 ? -13.386 2.888 23.397 1.00 97.19 193 GLU A C 1
ATOM 1598 O O . GLU A 1 193 ? -13.422 2.130 22.436 1.00 97.19 193 GLU A O 1
ATOM 1603 N N . THR A 1 194 ? -14.505 3.351 23.957 1.00 97.25 194 THR A N 1
ATOM 1604 C CA . THR A 1 194 ? -15.844 3.013 23.447 1.00 97.25 194 THR A CA 1
ATOM 1605 C C . THR A 1 194 ? -16.026 3.469 21.995 1.00 97.25 194 THR A C 1
ATOM 1607 O O . THR A 1 194 ? -16.565 2.735 21.167 1.00 97.25 194 THR A O 1
ATOM 1610 N N . LYS A 1 195 ? -15.559 4.679 21.650 1.00 97.69 195 LYS A N 1
ATOM 1611 C CA . LYS A 1 195 ? -15.587 5.170 20.261 1.00 97.69 195 LYS A CA 1
ATOM 1612 C C . LYS A 1 195 ? -14.647 4.379 19.354 1.00 97.69 195 LYS A C 1
ATOM 1614 O O . LYS A 1 195 ? -15.004 4.138 18.205 1.00 97.69 195 LYS A O 1
ATOM 1619 N N . GLN A 1 196 ? -13.476 3.990 19.858 1.00 96.69 196 GLN A N 1
ATOM 1620 C CA . GLN A 1 196 ? -12.526 3.152 19.128 1.00 96.69 196 GLN A CA 1
ATOM 1621 C C . GLN A 1 196 ? -13.134 1.783 18.811 1.00 96.69 196 GLN A C 1
ATOM 1623 O O . GLN A 1 196 ? -13.134 1.390 17.652 1.00 96.69 196 GLN A O 1
ATOM 1628 N N . LEU A 1 197 ? -13.751 1.118 19.791 1.00 98.00 197 LEU A N 1
ATOM 1629 C CA . LEU A 1 197 ? -14.461 -0.149 19.600 1.00 98.00 197 LEU A CA 1
ATOM 1630 C C . LEU A 1 197 ? -15.534 -0.044 18.503 1.00 98.00 197 LEU A C 1
ATOM 1632 O O . LEU A 1 197 ? -15.581 -0.865 17.591 1.00 98.00 197 LEU A O 1
ATOM 1636 N N . GLN A 1 198 ? -16.361 1.006 18.542 1.00 98.00 198 GLN A N 1
ATOM 1637 C CA . GLN A 1 198 ? -17.374 1.251 17.506 1.00 98.00 198 GLN A CA 1
ATOM 1638 C C . GLN A 1 198 ? -16.767 1.528 16.123 1.00 98.00 198 GLN A C 1
ATOM 1640 O O . GLN A 1 198 ? -17.394 1.225 15.108 1.00 98.00 198 GLN A O 1
ATOM 1645 N N . ALA A 1 199 ? -15.593 2.162 16.059 1.00 97.62 199 ALA A N 1
ATOM 1646 C CA . ALA A 1 199 ? -14.893 2.406 14.803 1.00 97.62 199 ALA A CA 1
ATOM 1647 C C . ALA A 1 199 ? -14.326 1.102 14.226 1.00 97.62 199 ALA A C 1
ATOM 1649 O O . ALA A 1 199 ? -14.569 0.827 13.054 1.00 97.62 199 ALA A O 1
ATOM 1650 N N . LEU A 1 200 ? -13.680 0.281 15.061 1.00 97.94 200 LEU A N 1
ATOM 1651 C CA . LEU A 1 200 ? -13.146 -1.028 14.680 1.00 97.94 200 LEU A CA 1
ATOM 1652 C C . LEU A 1 200 ? -14.253 -1.960 14.176 1.00 97.94 200 LEU A C 1
ATOM 1654 O O . LEU A 1 200 ? -14.111 -2.554 13.116 1.00 97.94 200 LEU A O 1
ATOM 1658 N N . GLN A 1 201 ? -15.399 -2.023 14.864 1.00 98.50 201 GLN A N 1
ATOM 1659 C CA . GLN A 1 201 ? -16.555 -2.818 14.419 1.00 98.50 201 GLN A CA 1
ATOM 1660 C C . GLN A 1 201 ? -17.056 -2.382 13.034 1.00 98.50 201 GLN A C 1
ATOM 1662 O O . GLN A 1 201 ? -17.288 -3.215 12.165 1.00 98.50 201 GLN A O 1
ATOM 1667 N N . LYS A 1 202 ? -17.144 -1.068 12.780 1.00 98.56 202 LYS A N 1
ATOM 1668 C CA . LYS A 1 202 ? -17.523 -0.543 11.456 1.00 98.56 202 LYS A CA 1
ATOM 1669 C C . LYS A 1 202 ? -16.488 -0.862 10.379 1.00 98.56 202 LYS A C 1
ATOM 1671 O O . LYS A 1 202 ? -16.875 -1.101 9.238 1.00 98.56 202 LYS A O 1
ATOM 1676 N N . GLN A 1 203 ? -15.199 -0.813 10.717 1.00 98.44 203 GLN A N 1
ATOM 1677 C CA . GLN A 1 203 ? -14.122 -1.196 9.803 1.00 98.44 203 GLN A CA 1
ATOM 1678 C C . GLN A 1 203 ? -14.189 -2.690 9.482 1.00 98.44 203 GLN A C 1
ATOM 1680 O O . GLN A 1 203 ? -14.080 -3.051 8.314 1.00 98.44 203 GLN A O 1
ATOM 1685 N N . LEU A 1 204 ? -14.436 -3.538 10.484 1.00 98.75 204 LEU A N 1
ATOM 1686 C CA . LEU A 1 204 ? -14.580 -4.984 10.323 1.00 98.75 204 LEU A CA 1
ATOM 1687 C C . LEU A 1 204 ? -15.762 -5.335 9.414 1.00 98.75 204 LEU A C 1
ATOM 1689 O O . LEU A 1 204 ? -15.591 -6.095 8.463 1.00 98.75 204 LEU A O 1
ATOM 1693 N N . ASP A 1 205 ? -16.934 -4.741 9.654 1.00 98.75 205 ASP A N 1
ATOM 1694 C CA . ASP A 1 205 ? -18.119 -4.939 8.811 1.00 98.75 205 ASP A CA 1
ATOM 1695 C C . ASP A 1 205 ? -17.842 -4.543 7.353 1.00 98.75 205 ASP A C 1
ATOM 1697 O O . ASP A 1 205 ? -18.177 -5.272 6.419 1.00 98.75 205 ASP A O 1
ATOM 1701 N N . GLU A 1 206 ? -17.169 -3.410 7.145 1.00 98.56 206 GLU A N 1
ATOM 1702 C CA . GLU A 1 206 ? -16.792 -2.952 5.810 1.00 98.56 206 GLU A CA 1
ATOM 1703 C C . GLU A 1 206 ? -15.755 -3.866 5.136 1.00 98.56 206 GLU A C 1
ATOM 1705 O O . GLU A 1 206 ? -15.840 -4.104 3.928 1.00 98.56 206 GLU A O 1
ATOM 1710 N N . CYS A 1 207 ? -14.785 -4.390 5.890 1.00 98.75 207 CYS A N 1
ATOM 1711 C CA . CYS A 1 207 ? -13.792 -5.332 5.375 1.00 98.75 207 CYS A CA 1
ATOM 1712 C C . CYS A 1 207 ? -14.433 -6.667 4.984 1.00 98.75 207 CYS A C 1
ATOM 1714 O O . CYS A 1 207 ? -14.060 -7.227 3.956 1.00 98.75 207 CYS A O 1
ATOM 1716 N N . ARG A 1 208 ? -15.431 -7.145 5.739 1.00 98.75 208 ARG A N 1
ATOM 1717 C CA . ARG A 1 208 ? -16.213 -8.346 5.401 1.00 98.75 208 ARG A CA 1
ATOM 1718 C C . ARG A 1 208 ? -17.054 -8.146 4.135 1.00 98.75 208 ARG A C 1
ATOM 1720 O O . ARG A 1 208 ? -16.983 -8.976 3.235 1.00 98.75 208 ARG A O 1
ATOM 1727 N N . GLU A 1 209 ? -17.746 -7.011 3.991 1.00 98.56 209 GLU A N 1
ATOM 1728 C CA . GLU A 1 209 ? -18.462 -6.666 2.744 1.00 98.56 209 GLU A CA 1
ATOM 1729 C C . GLU A 1 209 ? -17.497 -6.573 1.547 1.00 98.56 209 GLU A C 1
ATOM 1731 O O . GLU A 1 209 ? -17.798 -6.988 0.425 1.00 98.56 209 GLU A O 1
ATOM 1736 N N . TYR A 1 210 ? -16.311 -6.000 1.760 1.00 98.75 210 TYR A N 1
ATOM 1737 C CA . TYR A 1 210 ? -15.289 -5.925 0.721 1.00 98.75 210 TYR A CA 1
ATOM 1738 C C . TYR A 1 210 ? -14.714 -7.304 0.371 1.00 98.75 210 TYR A C 1
ATOM 1740 O O . TYR A 1 210 ? -14.490 -7.577 -0.807 1.00 98.75 210 TYR A O 1
ATOM 1748 N N . HIS A 1 211 ? -14.535 -8.183 1.358 1.00 98.62 211 HIS A N 1
ATOM 1749 C CA . HIS A 1 211 ? -14.064 -9.552 1.166 1.00 98.62 211 HIS A CA 1
ATOM 1750 C C . HIS A 1 211 ? -14.972 -10.352 0.232 1.00 98.62 211 HIS A C 1
ATOM 1752 O O . HIS A 1 211 ? -14.462 -10.979 -0.692 1.00 98.62 211 HIS A O 1
ATOM 1758 N N . GLU A 1 212 ? -16.293 -10.283 0.418 1.00 98.12 212 GLU A N 1
ATOM 1759 C CA . GLU A 1 212 ? -17.261 -10.983 -0.438 1.00 98.12 212 GLU A CA 1
ATOM 1760 C C . GLU A 1 212 ? -17.107 -10.582 -1.913 1.00 98.12 212 GLU A C 1
ATOM 1762 O O . GLU A 1 212 ? -17.067 -11.432 -2.803 1.00 98.12 212 GLU A O 1
ATOM 1767 N N . ARG A 1 213 ? -16.945 -9.281 -2.181 1.00 97.75 213 ARG A N 1
ATOM 1768 C CA . ARG A 1 213 ? -16.739 -8.764 -3.544 1.00 97.75 213 ARG A CA 1
ATOM 1769 C C . ARG A 1 213 ? -15.369 -9.140 -4.102 1.00 97.75 213 ARG A C 1
ATOM 1771 O O . ARG A 1 213 ? -15.265 -9.562 -5.254 1.00 97.75 213 ARG A O 1
ATOM 1778 N N . LEU A 1 214 ? -14.322 -9.009 -3.287 1.00 98.38 214 LEU A N 1
ATOM 1779 C CA . LEU A 1 214 ? -12.957 -9.349 -3.674 1.00 98.38 214 LEU A CA 1
ATOM 1780 C C . LEU A 1 214 ? -12.811 -10.837 -3.993 1.00 98.38 214 LEU A C 1
ATOM 1782 O O . LEU A 1 214 ? -12.152 -11.167 -4.972 1.00 98.38 214 LEU A O 1
ATOM 1786 N N . GLN A 1 215 ? -13.451 -11.720 -3.224 1.00 98.19 215 GLN A N 1
ATOM 1787 C CA . GLN A 1 215 ? -13.434 -13.162 -3.465 1.00 98.19 215 GLN A CA 1
ATOM 1788 C C . GLN A 1 215 ? -13.987 -13.507 -4.852 1.00 98.19 215 GLN A C 1
ATOM 1790 O O . GLN A 1 215 ? -13.326 -14.216 -5.606 1.00 98.19 215 GLN A O 1
ATOM 1795 N N . VAL A 1 216 ? -15.146 -12.956 -5.225 1.00 97.81 216 VAL A N 1
ATOM 1796 C CA . VAL A 1 216 ? -15.768 -13.218 -6.536 1.00 97.81 216 VAL A CA 1
ATOM 1797 C C . VAL A 1 216 ? -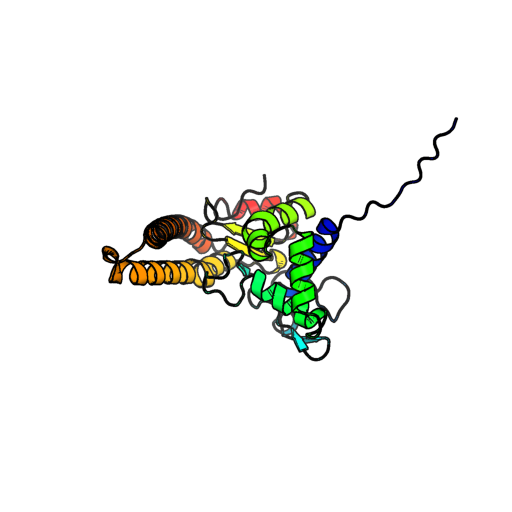14.851 -12.811 -7.693 1.00 97.81 216 VAL A C 1
ATOM 1799 O O . VAL A 1 216 ? -14.816 -13.480 -8.725 1.00 97.81 216 VAL A O 1
ATOM 1802 N N . VAL A 1 217 ? -14.106 -11.712 -7.552 1.00 97.56 217 VAL A N 1
ATOM 1803 C CA . VAL A 1 217 ? -13.146 -11.269 -8.577 1.00 97.56 217 VAL A CA 1
ATOM 1804 C C . VAL A 1 217 ? -11.854 -12.092 -8.532 1.00 97.56 217 VAL A C 1
ATOM 1806 O O . VAL A 1 217 ? -11.296 -12.406 -9.580 1.00 97.56 217 VAL A O 1
ATOM 1809 N N . ALA A 1 218 ? -11.388 -12.482 -7.345 1.00 97.38 218 ALA A N 1
ATOM 1810 C CA . ALA A 1 218 ? -10.213 -13.331 -7.175 1.00 97.38 218 ALA A CA 1
ATOM 1811 C C . ALA A 1 218 ? -10.399 -14.712 -7.830 1.00 97.38 218 ALA A C 1
ATOM 1813 O O . ALA A 1 218 ? -9.503 -15.182 -8.528 1.00 97.38 218 ALA A O 1
ATOM 1814 N N . GLU A 1 219 ? -11.585 -15.312 -7.697 1.00 97.38 219 GLU A N 1
ATOM 1815 C CA . GLU A 1 219 ? -11.944 -16.597 -8.318 1.00 97.38 219 GLU A CA 1
ATOM 1816 C C . GLU A 1 219 ? -11.934 -16.555 -9.857 1.00 97.38 219 GLU A C 1
ATOM 1818 O O . GLU A 1 219 ? -11.750 -17.587 -10.502 1.00 97.38 219 GLU A O 1
ATOM 1823 N N . GLN A 1 220 ? -12.079 -15.372 -10.464 1.00 97.62 220 GLN A N 1
ATOM 1824 C CA . GLN A 1 220 ? -12.007 -15.205 -11.921 1.00 97.62 220 GLN A CA 1
ATOM 1825 C C . GLN A 1 220 ? -10.574 -15.267 -12.463 1.00 97.62 220 GLN A C 1
ATOM 1827 O O . GLN A 1 220 ? -10.402 -15.360 -13.678 1.00 97.62 220 GLN A O 1
ATOM 1832 N N . ALA A 1 221 ? -9.559 -15.200 -11.591 1.00 97.06 221 ALA A N 1
ATOM 1833 C CA . ALA A 1 221 ? -8.143 -15.267 -11.947 1.00 97.06 221 ALA A CA 1
ATOM 1834 C C . ALA A 1 221 ? -7.773 -14.343 -13.130 1.00 97.06 221 ALA A C 1
ATOM 1836 O O . ALA A 1 221 ? -7.174 -14.762 -14.125 1.00 97.06 221 ALA A O 1
ATOM 1837 N N . ILE A 1 222 ? -8.195 -13.076 -13.050 1.00 96.69 222 ILE A N 1
ATOM 1838 C CA . ILE A 1 222 ? -8.138 -12.129 -14.170 1.00 96.69 222 ILE A CA 1
ATOM 1839 C C . ILE A 1 222 ? -6.691 -11.867 -14.591 1.00 96.69 222 ILE A C 1
ATOM 1841 O O . ILE A 1 222 ? -5.926 -11.210 -13.886 1.00 96.69 222 ILE A O 1
ATOM 1845 N N . SER A 1 223 ? -6.346 -12.312 -15.796 1.00 94.94 223 SER A N 1
ATOM 1846 C CA . SER A 1 223 ? -5.133 -11.903 -16.503 1.00 94.94 223 SER A CA 1
ATOM 1847 C C . SER A 1 223 ? -5.435 -10.765 -17.482 1.00 94.94 223 SER A C 1
ATOM 1849 O O . SER A 1 223 ? -6.566 -10.607 -17.953 1.00 94.94 223 SER A O 1
ATOM 1851 N N . PHE A 1 224 ? -4.430 -9.950 -17.792 1.00 96.69 224 PHE A N 1
ATOM 1852 C CA . PHE A 1 224 ? -4.561 -8.851 -18.738 1.00 96.69 224 PHE A CA 1
ATOM 1853 C C . PHE A 1 224 ? -3.251 -8.563 -19.474 1.00 96.69 224 PHE A C 1
ATOM 1855 O O . PHE A 1 224 ? -2.170 -8.847 -18.965 1.00 96.69 224 PHE A O 1
ATOM 1862 N N . ASP A 1 225 ? -3.372 -7.975 -20.663 1.00 96.06 225 ASP A N 1
ATOM 1863 C CA . ASP A 1 225 ? -2.249 -7.524 -21.480 1.00 96.06 225 ASP A CA 1
ATOM 1864 C C . ASP A 1 225 ? -1.987 -6.038 -21.214 1.00 96.06 225 ASP A C 1
ATOM 1866 O O . ASP A 1 225 ? -2.919 -5.234 -21.232 1.00 96.06 225 ASP A O 1
ATOM 1870 N N . LEU A 1 226 ? -0.739 -5.648 -20.953 1.00 94.69 226 LEU A N 1
ATOM 1871 C CA . LEU A 1 226 ? -0.382 -4.247 -20.715 1.00 94.69 226 LEU A CA 1
ATOM 1872 C C . LEU A 1 226 ? -0.694 -3.353 -21.927 1.00 94.69 226 LEU A C 1
ATOM 1874 O O . LEU A 1 226 ? -1.046 -2.183 -21.727 1.00 94.69 226 LEU A O 1
ATOM 1878 N N . ASP A 1 227 ? -0.652 -3.905 -23.142 1.00 95.56 227 ASP A N 1
ATOM 1879 C CA . ASP A 1 227 ? -0.872 -3.175 -24.395 1.00 95.56 227 ASP A CA 1
ATOM 1880 C C . ASP A 1 227 ? -2.341 -2.759 -24.607 1.00 95.56 227 ASP A C 1
ATOM 1882 O O . ASP A 1 227 ? -2.608 -1.766 -25.289 1.00 95.56 227 ASP A O 1
ATOM 1886 N N . ASP A 1 228 ? -3.300 -3.410 -23.930 1.00 96.88 228 ASP A N 1
ATOM 1887 C CA . ASP A 1 228 ? -4.715 -2.981 -23.888 1.00 96.88 228 ASP A CA 1
ATOM 1888 C C . ASP A 1 228 ? -4.876 -1.587 -23.239 1.00 96.88 228 ASP A C 1
ATOM 1890 O O . ASP A 1 228 ? -5.890 -0.892 -23.399 1.00 96.88 228 ASP A O 1
ATOM 1894 N N . GLY A 1 229 ? -3.867 -1.161 -22.476 1.00 95.81 229 GLY A N 1
ATOM 1895 C CA . GLY A 1 229 ? -3.831 0.108 -21.774 1.00 95.81 229 GLY A CA 1
ATOM 1896 C C . GLY A 1 229 ? -4.647 0.123 -20.477 1.00 95.81 229 GLY A C 1
ATOM 1897 O O . GLY A 1 229 ? -5.595 -0.632 -20.253 1.00 95.81 229 GLY A O 1
ATOM 1898 N N . VAL A 1 230 ? -4.290 1.064 -19.595 1.00 97.00 230 VAL A N 1
ATOM 1899 C CA . VAL A 1 230 ? -4.787 1.101 -18.206 1.00 97.00 230 VAL A CA 1
ATOM 1900 C C . VAL A 1 230 ? -6.310 1.090 -18.110 1.00 97.00 230 VAL A C 1
ATOM 1902 O O . VAL A 1 230 ? -6.852 0.346 -17.313 1.00 97.00 230 VAL A O 1
ATOM 1905 N N . VAL A 1 231 ? -7.024 1.885 -18.912 1.00 96.94 231 VAL A N 1
ATOM 1906 C CA . VAL A 1 231 ? -8.487 2.028 -18.768 1.00 96.94 231 VAL A CA 1
ATOM 1907 C C . VAL A 1 231 ? -9.225 0.722 -19.064 1.00 96.94 231 VAL A C 1
ATOM 1909 O O . VAL A 1 231 ? -10.167 0.393 -18.348 1.00 96.94 231 VAL A O 1
ATOM 1912 N N . VAL A 1 232 ? -8.798 -0.012 -20.095 1.00 97.38 232 VAL A N 1
ATOM 1913 C CA . VAL A 1 232 ? -9.419 -1.284 -20.481 1.00 97.38 232 VAL A CA 1
ATOM 1914 C C . VAL A 1 232 ? -9.137 -2.336 -19.417 1.00 97.38 232 VAL A C 1
ATOM 1916 O O . VAL A 1 232 ? -10.058 -3.007 -18.960 1.00 97.38 232 VAL A O 1
ATOM 1919 N N . ASN A 1 233 ? -7.888 -2.429 -18.958 1.00 98.00 233 ASN A N 1
ATOM 1920 C CA . ASN A 1 233 ? -7.512 -3.419 -17.955 1.00 98.00 233 ASN A CA 1
ATOM 1921 C C . ASN A 1 233 ? -8.120 -3.141 -16.582 1.00 98.00 233 ASN A C 1
ATOM 1923 O O . ASN A 1 233 ? -8.630 -4.060 -15.952 1.00 98.00 233 ASN A O 1
ATOM 1927 N N . TYR A 1 234 ? -8.147 -1.880 -16.148 1.00 97.69 234 TYR A N 1
ATOM 1928 C CA . TYR A 1 234 ? -8.730 -1.480 -14.866 1.00 97.69 234 TYR A CA 1
ATOM 1929 C C . TYR A 1 234 ? -10.214 -1.854 -14.774 1.00 97.69 234 TYR A C 1
ATOM 1931 O O . TYR A 1 234 ? -10.682 -2.297 -13.729 1.00 97.69 234 TYR A O 1
ATOM 1939 N N . ALA A 1 235 ? -10.953 -1.721 -15.882 1.00 97.50 235 ALA A N 1
ATOM 1940 C CA . ALA A 1 235 ? -12.374 -2.053 -15.938 1.00 97.50 235 ALA A CA 1
ATOM 1941 C C . ALA A 1 235 ? -12.657 -3.547 -15.700 1.00 97.50 235 ALA A C 1
ATOM 1943 O O . ALA A 1 235 ? -13.733 -3.876 -15.202 1.00 97.50 235 ALA A O 1
ATOM 1944 N N . LYS A 1 236 ? -11.698 -4.440 -15.997 1.00 97.69 236 LYS A N 1
ATOM 1945 C CA . LYS A 1 236 ? -11.832 -5.892 -15.775 1.00 97.69 236 LYS A CA 1
ATOM 1946 C C . LYS A 1 236 ? -12.017 -6.225 -14.285 1.00 97.69 236 LYS A C 1
ATOM 1948 O O . LYS A 1 236 ? -12.703 -7.183 -13.965 1.00 97.69 236 LYS A O 1
ATOM 1953 N N . PHE A 1 237 ? -11.479 -5.404 -13.381 1.00 97.56 237 PHE A N 1
ATOM 1954 C CA . PHE A 1 237 ? -11.542 -5.620 -11.930 1.00 97.56 237 PHE A CA 1
ATOM 1955 C C . PHE A 1 237 ? -12.774 -4.984 -11.262 1.00 97.56 237 PHE A C 1
ATOM 1957 O O . PHE A 1 237 ? -12.938 -5.091 -10.054 1.00 97.56 237 PHE A O 1
ATOM 1964 N N . GLY A 1 238 ? -13.664 -4.322 -12.006 1.00 95.12 238 GLY A N 1
ATOM 1965 C CA . GLY A 1 238 ? -14.938 -3.847 -11.461 1.00 95.12 238 GLY A CA 1
ATOM 1966 C C . GLY A 1 238 ? -14.805 -2.916 -10.245 1.00 95.12 238 GLY A C 1
ATOM 1967 O O . GLY A 1 238 ? -14.088 -1.917 -10.285 1.00 95.12 238 GLY A O 1
ATOM 1968 N N . ASP A 1 239 ? -15.555 -3.209 -9.180 1.00 94.19 239 ASP A N 1
ATOM 1969 C CA . ASP A 1 239 ? -15.718 -2.344 -8.005 1.00 94.19 239 ASP A CA 1
ATOM 1970 C C . ASP A 1 239 ? -14.830 -2.715 -6.806 1.00 94.19 239 ASP A C 1
ATOM 1972 O O . ASP A 1 239 ? -14.982 -2.121 -5.731 1.00 94.19 239 ASP A O 1
ATOM 1976 N N . ILE A 1 240 ? -13.894 -3.654 -6.989 1.00 97.50 240 ILE A N 1
ATOM 1977 C CA . ILE A 1 240 ? -12.848 -3.933 -5.995 1.00 97.50 240 ILE A CA 1
ATOM 1978 C C . ILE A 1 240 ? -11.684 -2.934 -6.093 1.00 97.50 240 ILE A C 1
ATOM 1980 O O . ILE A 1 240 ? -10.897 -2.777 -5.163 1.00 97.50 240 ILE A O 1
ATOM 1984 N N . LEU A 1 241 ? -11.598 -2.211 -7.212 1.00 98.00 241 LEU A N 1
ATOM 1985 C CA . LEU A 1 241 ? -10.650 -1.128 -7.420 1.00 98.00 241 LEU A CA 1
ATOM 1986 C C . LEU A 1 241 ? -11.302 0.250 -7.230 1.00 98.00 241 LEU A C 1
ATOM 1988 O O . LEU A 1 241 ? -12.459 0.485 -7.592 1.00 98.00 241 LEU A O 1
ATOM 1992 N N . GLN A 1 242 ? -10.531 1.208 -6.716 1.00 97.31 242 GLN A N 1
ATOM 1993 C CA . GLN A 1 242 ? -10.990 2.582 -6.532 1.00 97.31 242 GLN A CA 1
ATOM 1994 C C . GLN A 1 242 ? -11.261 3.275 -7.875 1.00 97.31 242 GLN A C 1
ATOM 1996 O O . GLN A 1 242 ? -10.384 3.417 -8.718 1.00 97.31 242 GLN A O 1
ATOM 2001 N N . LYS A 1 243 ? -12.453 3.847 -8.060 1.00 94.62 243 LYS A N 1
ATOM 2002 C CA . LYS A 1 243 ? -12.817 4.510 -9.325 1.00 94.62 243 LYS A CA 1
ATOM 2003 C C . LYS A 1 243 ? -11.785 5.553 -9.789 1.00 94.62 243 LYS A C 1
ATOM 2005 O O . LYS A 1 243 ? -11.456 6.510 -9.076 1.00 94.62 243 LYS A O 1
ATOM 2010 N N . ILE A 1 244 ? -11.316 5.394 -11.028 1.00 92.25 244 ILE A N 1
ATOM 2011 C CA . ILE A 1 244 ? -10.389 6.330 -11.683 1.00 92.25 244 ILE A CA 1
ATOM 2012 C C . ILE A 1 244 ? -11.104 7.441 -12.468 1.00 92.25 244 ILE A C 1
ATOM 2014 O O . ILE A 1 244 ? -10.477 8.466 -12.740 1.00 92.25 244 ILE A O 1
ATOM 2018 N N . LYS A 1 245 ? -12.402 7.280 -12.765 1.00 75.81 245 LYS A N 1
ATOM 2019 C CA . LYS A 1 245 ? -13.288 8.253 -13.423 1.00 75.81 245 LYS A CA 1
ATOM 2020 C C . LYS A 1 245 ? -14.692 8.202 -12.831 1.00 75.81 245 LYS A C 1
ATOM 2022 O O . LYS A 1 245 ? -15.111 7.091 -12.434 1.00 75.81 245 LYS A O 1
#

Radius of gyration: 20.1 Å; chains: 1; bounding box: 45×68×56 Å

Organism: NCBI:txid165179

Secondary structure (DSSP, 8-state):
------------HHHHHHHHHHHHHHHHTTSSBTTBSS-S--SSS--TTTSS-EEETTEEEPPPSSSEEE---GGGS-TT-HHHHHHHHHHHHH-STTHHHHHHHHHHHHTS-HHHHHHHTHHHHHHHHTTT--SEEEEE-TTSSSEEEEETTT--TTHHHHIIIIIIHHHHHHHHHHHHHHHTTGGG--HHHHHHHHHHHHHHHHHHHHHHHHHHHHTTT----GGG-HHHHHHHTGGGBPP--

pLDDT: mean 95.25, std 8.41, range [40.88, 98.81]

=== Feature glossary ===
Key to the feature types in this record:

Secondary structure (8-state, DSSP). Secondary structure is the local, repeating backbone conformation. DSSP classifies it into eight states by reading the hydrogen-bond network: three helix types (H, G, I), two β types (E, B), two non-regular types (T, S), and unstructured coil (-).

Backbone torsions (φ/ψ). Backbone dihedral angles. Every residue except chain termini has a φ (preceding-C → N → Cα → C) and a ψ (N → Cα → C → next-N). They are reported in degrees following the IUPAC sign convention. Secondary structure is essentially a statement about which (φ, ψ) basin each residue occupies.

Predicted aligned error. Predicted Aligned Error (PAE) is an AlphaFold confidence matrix: entry (i, j) is the expected error in the position of residue j, in ångströms, when the prediction is superimposed on the true structure at residue i. Low PAE within a block of residues means that block is internally rigid and well-predicted; high PAE between two blocks means their relative placement is uncertain even if each block individually is confident.

B-factor. B-factor (Debye–Waller factor) reflects atomic displacement in the crystal lattice. It is an experimental observable (units Å²), not a prediction; low values mean the atom is pinned down, high values mean it moves or is heterogeneous across the crystal.

Secondary structure (3-state, P-SEA). Three-state secondary structure (P-SEA) collapses the eight DSSP classes into helix (a), strand (b), and coil (c). P-SEA assigns these from Cα geometry alone — distances and angles — without requiring backbone oxygens, so it works on any Cα trace.

Sequence. Primary structure: the covalent order of the twenty standard amino acids along the backbone. Two proteins with the same sequence will (almost always) fold to the same structure; two with 30% identity often share a fold but not the details.

pLDDT. pLDDT is the predicted lDDT-Cα score: AlphaFold's confidence that the local environment of each residue (all inter-atomic distances within 15 Å) is correctly placed. It is a per-residue number between 0 and 100, with higher meaning more reliable.

InterPro / GO / CATH / organism. Functional annotations link the protein to curated databases. InterPro entries identify conserved domains and families by matching the sequence against member-database signatures (Pfam, PROSITE, CDD, …). Gene Ontology (GO) terms describe molecular function, biological process, and cellular component in a controlled vocabulary. CATH places the structure in a hierarchical fold classification (Class/Architecture/Topology/Homologous-superfamily). The organism is the source species.

Contact-map, Ramachandran, and PAE plots. Three diagnostic plots accompany the record. The Cα contact map visualizes the tertiary structure as a 2D adjacency matrix (8 Å cutoff, sequence-local contacts suppressed). The Ramachandran plot shows the distribution of backbone (φ, ψ) torsions, with points in the α and β basins reflecting secondary structure content. The PAE plot shows AlphaFold's inter-residue confidence as a color matrix.

mmCIF coordinates. The mmCIF table is the protein's shape written out atom by atom. For each backbone N, Cα, C, and carbonyl O, it records an (x, y, z) coordinate triple in Å plus the residue type, chain letter, and residue number.

Radius of gyration, Cα contacts, bounding box. Three whole-structure scalars: the radius of gyration (RMS distance of Cα from centroid, in Å), the count of Cα–Cα contacts (pairs closer than 8 Å and separated by more than four residues in sequence — i.e. tertiary, not local, contacts), and the bounding-box dimensions. Together they distinguish compact globular folds from extended fibres or disordered chains.

Foldseek 3Di. The Foldseek 3Di string encodes local tertiary geometry as a 20-letter alphabet — one character per residue — derived from the relative positions of nearby Cα atoms. Unlike the amino-acid sequence, 3Di is a direct function of the 3D structure, so two proteins with the same fold have similar 3Di strings even at low sequence identity.

Rendered structure images. Six rendered views show the 3D structure from the faces of a cube — i.e. along ±x, ±y, ±z. Rendering representation is drawn randomly per protein from cartoon (secondary-structure ribbons), sticks (backbone bonds), or molecular surface; coloring is either N→C rainbow (blue at the N-terminus through red at the C-terminus) or one color per chain.

Nearest PDB structures. The Foldseek neighbor list gives the closest experimentally determined structures in the PDB, ranked by structural alignment. TM-score near 1 means near-identical fold; near 0.3 means only rough topology match. This is how one finds what a novel AlphaFold prediction most resembles in the solved-structure universe.

Solvent-accessible surface area. SASA measures how much of the protein is reachable by solvent. It is computed by rolling a water-sized probe over the atomic surface and summing the exposed area (Å²). Per-residue SASA distinguishes core (buried, low SASA) from surface (exposed, high SASA) residues; total SASA is a whole-molecule size measure.